Protein AF-A0A8S0XA65-F1 (afdb_monomer_lite)

Radius of gyration: 31.59 Å; chains: 1; bounding box: 73×59×96 Å

pLDDT: mean 88.79, std 8.15, range [47.5, 98.12]

Foldseek 3Di:
DVVVVDALVVLVVLCVVLVVDDPVRLVPDPDVVSSVSSVVSVVLVVQQVVLVVLLVQLLVVLVVLQVVLQVQLVVVLVVLVVVLVLLVVLVVQLVVLVVPPVAPPVCSVVSNCVSPPPVCVVVSVVCNVDRPNPSLLSSLVSLVVCLVVCCVRNVVSLQPWDKDFLDPLLVVQSVVVNCCVVVVDDQQPDAPVVHRPVLDDPVNQVSQWDWDDDDPDDTGIGGNPSSSVSRSSVSQSVCQVVVRMATCSHPPRHDPVSSDDPPVCCVVCVVVVCVVVVDVLVVDDPVVNVVVPDDD

Structure (mmCIF, N/CA/C/O backbone):
data_AF-A0A8S0XA65-F1
#
_entry.id   AF-A0A8S0XA65-F1
#
loop_
_atom_site.group_PDB
_atom_site.id
_atom_site.type_symbol
_atom_site.label_atom_id
_atom_site.label_alt_id
_atom_site.label_comp_id
_atom_site.label_asym_id
_atom_site.label_entity_id
_atom_site.label_seq_id
_atom_site.pdbx_PDB_ins_code
_atom_site.Cartn_x
_atom_site.Cartn_y
_atom_site.Cartn_z
_atom_site.occupancy
_atom_site.B_iso_or_equiv
_atom_site.auth_seq_id
_atom_site.auth_comp_id
_atom_site.auth_asym_id
_atom_site.auth_atom_id
_atom_site.pdbx_PDB_model_num
ATOM 1 N N . MET A 1 1 ? -14.207 2.362 25.971 1.00 72.94 1 MET A N 1
ATOM 2 C CA . MET A 1 1 ? -14.801 1.046 26.277 1.00 72.94 1 MET A CA 1
ATOM 3 C C . MET A 1 1 ? -13.983 0.180 27.230 1.00 72.94 1 MET A C 1
ATOM 5 O O . MET A 1 1 ? -14.609 -0.307 28.161 1.00 72.94 1 MET A O 1
ATOM 9 N N . PRO A 1 2 ? -12.643 0.057 27.126 1.00 67.50 2 PRO A N 1
ATOM 10 C CA . PRO A 1 2 ? -11.872 -0.882 27.962 1.00 67.50 2 PRO A CA 1
ATOM 11 C C . PRO A 1 2 ? -12.063 -0.699 29.478 1.00 67.50 2 PRO A C 1
ATOM 13 O O . PRO A 1 2 ? -12.132 -1.658 30.232 1.00 67.50 2 PRO A O 1
ATOM 16 N N . LYS A 1 3 ? -12.251 0.549 29.929 1.00 75.56 3 LYS A N 1
ATOM 17 C CA . LYS A 1 3 ? -12.455 0.897 31.347 1.00 75.56 3 LYS A CA 1
ATOM 18 C C . LYS A 1 3 ? -13.776 0.406 31.955 1.00 75.56 3 LYS A C 1
ATOM 20 O O . LYS A 1 3 ? -13.933 0.501 33.165 1.00 75.56 3 LYS A O 1
ATOM 25 N N . LEU A 1 4 ? -14.737 -0.036 31.140 1.00 77.19 4 LEU A N 1
ATOM 26 C CA . LEU A 1 4 ? -16.040 -0.500 31.629 1.00 77.19 4 LEU A CA 1
ATOM 27 C C . LEU A 1 4 ? -16.031 -1.986 32.020 1.00 77.19 4 LEU A C 1
ATOM 29 O O . LEU A 1 4 ? -16.985 -2.423 32.652 1.00 77.19 4 LEU A O 1
ATOM 33 N N . GLY A 1 5 ? -14.995 -2.754 31.650 1.00 75.94 5 GLY A N 1
ATOM 34 C CA . GLY A 1 5 ? -14.911 -4.189 31.962 1.00 75.94 5 GLY A CA 1
ATOM 35 C C . GLY A 1 5 ? -16.021 -5.032 31.320 1.00 75.94 5 GLY A C 1
ATOM 36 O O . GLY A 1 5 ? -16.391 -6.076 31.843 1.00 75.94 5 GLY A O 1
ATOM 37 N N . ILE A 1 6 ? -16.601 -4.553 30.216 1.00 81.12 6 ILE A N 1
ATOM 38 C CA . ILE A 1 6 ? -17.699 -5.219 29.509 1.00 81.12 6 ILE A CA 1
ATOM 39 C C . ILE A 1 6 ? -17.100 -6.060 28.385 1.00 81.12 6 ILE A C 1
ATOM 41 O O . ILE A 1 6 ? -16.315 -5.539 27.595 1.00 81.12 6 ILE A O 1
ATOM 45 N N . SER A 1 7 ? -17.496 -7.331 28.297 1.00 81.12 7 SER A N 1
ATOM 46 C CA . SER A 1 7 ? -17.091 -8.214 27.198 1.00 81.12 7 SER A CA 1
ATOM 47 C C . SER A 1 7 ? -17.562 -7.689 25.839 1.00 81.12 7 SER A C 1
ATOM 49 O O . SER A 1 7 ? -18.608 -7.042 25.742 1.00 81.12 7 SER A O 1
ATOM 51 N N . GLU A 1 8 ? -16.834 -8.012 24.771 1.00 80.81 8 GLU A N 1
ATOM 52 C CA . GLU A 1 8 ? -17.185 -7.588 23.409 1.00 80.81 8 GLU A CA 1
ATOM 53 C C . GLU A 1 8 ? -18.612 -8.016 23.019 1.00 80.81 8 GLU A C 1
ATOM 55 O O . GLU A 1 8 ? -19.401 -7.206 22.530 1.00 80.81 8 GLU A O 1
ATOM 60 N N . GLN A 1 9 ? -19.004 -9.248 23.361 1.00 83.25 9 GLN A N 1
ATOM 61 C CA . GLN A 1 9 ? -20.355 -9.764 23.121 1.00 83.25 9 GLN A CA 1
ATOM 62 C C . GLN A 1 9 ? -21.439 -8.891 23.773 1.00 83.25 9 GLN A C 1
ATOM 64 O O . GLN A 1 9 ? -22.482 -8.620 23.174 1.00 83.25 9 GLN A O 1
ATOM 69 N N . ASN A 1 10 ? -21.187 -8.412 24.995 1.00 87.88 10 ASN A N 1
ATOM 70 C CA . ASN A 1 10 ? -22.105 -7.523 25.699 1.00 87.88 10 ASN A CA 1
ATOM 71 C C . ASN A 1 10 ? -22.118 -6.121 25.077 1.00 87.88 10 ASN A C 1
ATOM 73 O O . ASN A 1 10 ? -23.176 -5.497 25.010 1.00 87.88 10 ASN A O 1
ATOM 77 N N . ILE A 1 11 ? -20.979 -5.626 24.582 1.00 89.25 11 ILE A N 1
ATOM 78 C CA . ILE A 1 11 ? -20.921 -4.368 23.825 1.00 89.25 11 ILE A CA 1
ATOM 79 C C . ILE A 1 11 ? -21.805 -4.465 22.578 1.00 89.25 11 ILE A C 1
ATOM 81 O O . ILE A 1 11 ? -22.639 -3.585 22.361 1.00 89.25 11 ILE A O 1
ATOM 85 N N . ILE A 1 12 ? -21.678 -5.544 21.802 1.00 89.25 12 ILE A N 1
ATOM 86 C CA . ILE A 1 12 ? -22.498 -5.790 20.607 1.00 89.25 12 ILE A CA 1
ATOM 87 C C . ILE A 1 12 ? -23.978 -5.895 20.991 1.00 89.25 12 ILE A C 1
ATOM 89 O O . ILE A 1 12 ? -24.827 -5.240 20.386 1.00 89.25 12 ILE A O 1
ATOM 93 N N . TYR A 1 13 ? -24.301 -6.654 22.040 1.00 92.06 13 TYR A N 1
ATOM 94 C CA . TYR A 1 13 ? -25.671 -6.788 22.532 1.00 92.06 13 TYR A CA 1
ATOM 95 C C . TYR A 1 13 ? -26.291 -5.431 22.904 1.00 92.06 13 TYR A C 1
ATOM 97 O O . TYR A 1 13 ? -27.381 -5.090 22.439 1.00 92.06 13 TYR A O 1
ATOM 105 N N . TYR A 1 14 ? -25.585 -4.614 23.688 1.00 93.62 14 TYR A N 1
ATOM 106 C CA . TYR A 1 14 ? -26.063 -3.289 24.087 1.00 93.62 14 TYR A CA 1
ATOM 107 C C . TYR A 1 14 ? -26.139 -2.300 22.919 1.00 93.62 14 TYR A C 1
ATOM 109 O O . TYR A 1 14 ? -27.052 -1.473 22.886 1.00 93.62 14 TYR A O 1
ATOM 117 N N . ALA A 1 15 ? -25.227 -2.394 21.949 1.00 93.19 15 ALA A N 1
ATOM 118 C CA . ALA A 1 15 ? -25.297 -1.621 20.713 1.00 93.19 15 ALA A CA 1
ATOM 119 C C . ALA A 1 15 ? -26.562 -1.966 19.908 1.00 93.19 15 ALA A C 1
ATOM 121 O O . ALA A 1 15 ? -27.286 -1.063 19.488 1.00 93.19 15 ALA A O 1
ATOM 122 N N . ASN A 1 16 ? -26.877 -3.258 19.775 1.00 93.06 16 ASN A N 1
ATOM 123 C CA . ASN A 1 16 ? -28.073 -3.732 19.077 1.00 93.06 16 ASN A CA 1
ATOM 124 C C . ASN A 1 16 ? -29.362 -3.286 19.780 1.00 93.06 16 ASN A C 1
ATOM 126 O O . ASN A 1 16 ? -30.328 -2.912 19.118 1.00 93.06 16 ASN A O 1
ATOM 130 N N . LEU A 1 17 ? -29.382 -3.259 21.118 1.00 93.38 17 LEU A N 1
ATOM 131 C CA . LEU A 1 17 ? -30.513 -2.699 21.863 1.00 93.38 17 LEU A CA 1
ATOM 132 C C . LEU A 1 17 ? -30.705 -1.205 21.577 1.00 93.38 17 LEU A C 1
ATOM 134 O O . LEU A 1 17 ? -31.843 -0.751 21.446 1.00 93.38 17 LEU A O 1
ATOM 138 N N . ALA A 1 18 ? -29.618 -0.440 21.447 1.00 92.38 18 ALA A N 1
ATOM 139 C CA . ALA A 1 18 ? -29.698 0.973 21.081 1.00 92.38 18 ALA A CA 1
ATOM 140 C C . ALA A 1 18 ? -30.322 1.179 19.689 1.00 92.38 18 ALA A C 1
ATOM 142 O O . A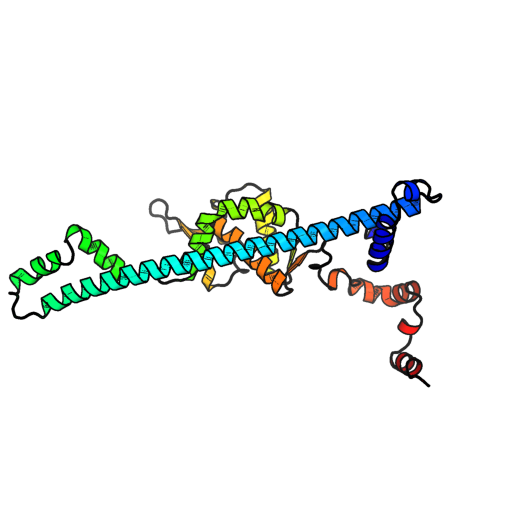LA A 1 18 ? -31.074 2.132 19.502 1.00 92.38 18 ALA A O 1
ATOM 143 N N . GLU A 1 19 ? -30.026 0.292 18.736 1.00 90.38 19 GLU A N 1
ATOM 144 C CA . GLU A 1 19 ? -30.581 0.326 17.376 1.00 90.38 19 GLU A CA 1
ATOM 145 C C . GLU A 1 19 ? -32.039 -0.160 17.326 1.00 90.38 19 GLU A C 1
ATOM 147 O O . GLU A 1 19 ? -32.861 0.390 16.594 1.00 90.38 19 GLU A O 1
ATOM 152 N N . PHE A 1 20 ? -32.386 -1.148 18.154 1.00 92.31 20 PHE A N 1
ATOM 153 C CA . PHE A 1 20 ? -33.739 -1.693 18.249 1.00 92.31 20 PHE A CA 1
ATOM 154 C C . PHE A 1 20 ? -34.756 -0.680 18.801 1.00 92.31 20 PHE A C 1
ATOM 156 O O . PHE A 1 20 ? -35.905 -0.619 18.350 1.00 92.31 20 PHE A O 1
ATOM 163 N N . TYR A 1 21 ? -34.371 0.118 19.801 1.00 91.38 21 TYR A N 1
ATOM 164 C CA . TYR A 1 21 ? -35.278 1.093 20.401 1.00 91.38 21 TYR A CA 1
ATOM 165 C C . TYR A 1 21 ? -35.346 2.400 19.604 1.00 91.38 21 TYR A C 1
ATOM 167 O O . TYR A 1 21 ? -34.341 3.000 19.241 1.00 91.38 21 TYR A O 1
ATOM 175 N N . SER A 1 22 ? -36.560 2.938 19.439 1.00 90.12 22 SER A N 1
ATOM 176 C CA . SER A 1 22 ? -36.721 4.288 18.894 1.00 90.12 22 SER A CA 1
ATOM 177 C C . SER A 1 22 ? -36.163 5.350 19.848 1.00 90.12 22 SER A C 1
ATOM 179 O O . SER A 1 22 ? -36.192 5.196 21.073 1.00 90.12 22 SER A O 1
ATOM 181 N N . ILE A 1 23 ? -35.750 6.495 19.296 1.00 90.31 23 ILE A N 1
ATOM 182 C CA . ILE A 1 23 ? -35.235 7.642 20.069 1.00 90.31 23 ILE A CA 1
ATOM 183 C C . ILE A 1 23 ? -36.212 8.052 21.184 1.00 90.31 23 ILE A C 1
ATOM 185 O O . ILE A 1 23 ? -35.804 8.368 22.302 1.00 90.31 23 ILE A O 1
ATOM 189 N N . GLN A 1 24 ? -37.519 8.030 20.901 1.00 90.62 24 GLN A N 1
ATOM 190 C CA . GLN A 1 24 ? -38.555 8.365 21.881 1.00 90.62 24 GLN A CA 1
ATOM 191 C C . GLN A 1 24 ? -38.615 7.346 23.023 1.00 90.62 24 GLN A C 1
ATOM 193 O O . GLN A 1 24 ? -38.745 7.748 24.180 1.00 90.62 24 GLN A O 1
ATOM 198 N N . LYS A 1 25 ? -38.494 6.045 22.715 1.00 89.19 25 LYS A N 1
ATOM 199 C CA . LYS A 1 25 ? -38.440 4.990 23.731 1.00 89.19 25 LYS A CA 1
ATOM 200 C C . LYS A 1 25 ? -37.196 5.152 24.595 1.00 89.19 25 LYS A C 1
ATOM 202 O O . LYS A 1 25 ? -37.352 5.286 25.801 1.00 89.19 25 LYS A O 1
ATOM 207 N N . LEU A 1 26 ? -36.007 5.279 24.001 1.00 89.81 26 LEU A N 1
ATOM 208 C CA . LEU A 1 26 ? -34.754 5.488 24.744 1.00 89.81 26 LEU A CA 1
ATOM 209 C C . LEU A 1 26 ? -34.824 6.703 25.682 1.00 89.81 26 LEU A C 1
ATOM 211 O O . LEU A 1 26 ? -34.411 6.628 26.836 1.00 89.81 26 LEU A O 1
ATOM 215 N N . ARG A 1 27 ? -35.420 7.820 25.241 1.00 89.31 27 ARG A N 1
ATOM 216 C CA . ARG A 1 27 ? -35.596 9.012 26.093 1.00 89.31 27 ARG A CA 1
ATOM 217 C C . ARG A 1 27 ? -36.502 8.774 27.300 1.00 89.31 27 ARG A C 1
ATOM 219 O O . ARG A 1 27 ? -36.302 9.430 28.322 1.00 89.31 27 ARG A O 1
ATOM 226 N N . ARG A 1 28 ? -37.476 7.868 27.198 1.00 92.12 28 ARG A N 1
ATOM 227 C CA . ARG A 1 28 ? -38.452 7.565 28.257 1.00 92.12 28 ARG A CA 1
ATOM 228 C C . ARG A 1 28 ? -37.961 6.540 29.280 1.00 92.12 28 ARG A C 1
ATOM 230 O O . ARG A 1 28 ? -38.625 6.376 30.295 1.00 92.12 28 ARG A O 1
ATOM 237 N N . PHE A 1 29 ? -36.819 5.887 29.058 1.00 90.44 29 PHE A N 1
ATOM 238 C CA . PHE A 1 29 ? -36.254 4.961 30.045 1.00 90.44 29 PHE A CA 1
ATOM 239 C C . PHE A 1 29 ? -35.991 5.691 31.366 1.00 90.44 29 PHE A C 1
ATOM 241 O O . PHE A 1 29 ? -35.463 6.813 31.370 1.00 90.44 29 PHE A O 1
ATOM 248 N N . ALA A 1 30 ? -36.375 5.048 32.469 1.00 89.00 30 ALA A N 1
ATOM 249 C CA . ALA A 1 30 ? -36.181 5.572 33.816 1.00 89.00 30 ALA A CA 1
ATOM 250 C C . ALA A 1 30 ? -34.687 5.627 34.171 1.00 89.00 30 ALA A C 1
ATOM 252 O O . ALA A 1 30 ? -34.193 6.664 34.611 1.00 89.00 30 ALA A O 1
ATOM 253 N N . ASP A 1 31 ? -33.949 4.550 33.886 1.00 92.75 31 ASP A N 1
ATOM 254 C CA . ASP A 1 31 ? -32.508 4.493 34.110 1.00 92.75 31 ASP A CA 1
ATOM 255 C C . ASP A 1 31 ? -31.738 5.177 32.970 1.00 92.75 31 ASP A C 1
ATOM 257 O O . ASP A 1 31 ? -31.557 4.638 31.875 1.00 92.75 31 ASP A O 1
ATOM 261 N N . LYS A 1 32 ? -31.258 6.395 33.236 1.00 92.12 32 LYS A N 1
ATOM 262 C CA . LYS A 1 32 ? -30.449 7.160 32.278 1.00 92.12 32 LYS A CA 1
ATOM 263 C C . LYS A 1 32 ? -29.042 6.601 32.094 1.00 92.12 32 LYS A C 1
ATOM 265 O O . LYS A 1 32 ? -28.465 6.812 31.027 1.00 92.12 32 LYS A O 1
ATOM 270 N N . ASN A 1 33 ? -28.481 5.915 33.086 1.00 91.75 33 ASN A N 1
ATOM 271 C CA . ASN A 1 33 ? -27.149 5.329 32.968 1.00 91.75 33 ASN A CA 1
ATOM 272 C C . ASN A 1 33 ? -27.172 4.129 32.022 1.00 91.75 33 ASN A C 1
ATOM 274 O O . ASN A 1 33 ? -26.284 4.018 31.178 1.00 91.75 33 ASN A O 1
ATOM 278 N N . LEU A 1 34 ? -28.234 3.323 32.067 1.00 90.81 34 LEU A N 1
ATOM 279 C CA . LEU A 1 34 ? -28.447 2.237 31.111 1.00 90.81 34 LEU A CA 1
ATOM 280 C C . LEU A 1 34 ? -28.553 2.750 29.666 1.00 90.81 34 LEU A C 1
ATOM 282 O O . LEU A 1 34 ? -27.909 2.216 28.765 1.00 90.81 34 LEU A O 1
ATOM 286 N N . VAL A 1 35 ? -29.287 3.846 29.439 1.00 92.88 35 VAL A N 1
ATOM 287 C CA . VAL A 1 35 ? -29.368 4.468 28.103 1.00 92.88 35 VAL A CA 1
ATOM 288 C C . VAL A 1 35 ? -28.003 4.982 27.644 1.00 92.88 35 VAL A C 1
ATOM 290 O O . VAL A 1 35 ? -27.629 4.785 26.489 1.00 92.88 35 VAL A O 1
ATOM 293 N N . ARG A 1 36 ? -27.237 5.631 28.534 1.00 92.75 36 ARG A N 1
ATOM 294 C CA . ARG A 1 36 ? -25.869 6.078 28.222 1.00 92.75 36 ARG A CA 1
ATOM 295 C C . ARG A 1 36 ? -24.978 4.900 27.845 1.00 92.75 36 ARG A C 1
ATOM 297 O O . ARG A 1 36 ? -24.227 5.022 26.884 1.00 92.75 36 ARG A O 1
ATOM 304 N N . LEU A 1 37 ? -25.091 3.776 28.553 1.00 92.75 37 LEU A N 1
ATOM 305 C CA . LEU A 1 37 ? -24.354 2.560 28.233 1.00 92.75 37 LEU A CA 1
ATOM 306 C C . LEU A 1 37 ? -24.694 2.056 26.824 1.00 92.75 37 LEU A C 1
ATOM 308 O O . LEU A 1 37 ? -23.784 1.853 26.027 1.00 92.75 37 LEU A O 1
ATOM 312 N N . TYR A 1 38 ? -25.981 1.932 26.486 1.00 93.81 38 TYR A N 1
ATOM 313 C CA . TYR A 1 38 ? -26.415 1.490 25.154 1.00 93.81 38 TYR A CA 1
ATOM 314 C C . TYR A 1 38 ? -25.860 2.392 24.045 1.00 93.81 38 TYR A C 1
ATOM 316 O O . TYR A 1 38 ? -25.299 1.905 23.065 1.00 93.81 38 TYR A O 1
ATOM 324 N N . LEU A 1 39 ? -25.949 3.714 24.225 1.00 93.88 39 LEU A N 1
ATOM 325 C CA . LEU A 1 39 ? -25.447 4.684 23.250 1.00 93.88 39 LEU A CA 1
ATOM 326 C C . LEU A 1 39 ? -23.918 4.668 23.124 1.00 93.88 39 LEU A C 1
ATOM 328 O O . LEU A 1 39 ? -23.403 4.815 22.017 1.00 93.88 39 LEU A O 1
ATOM 332 N N . LEU A 1 40 ? -23.188 4.479 24.226 1.00 94.56 40 LEU A N 1
ATOM 333 C CA . LEU A 1 40 ? -21.728 4.345 24.204 1.00 94.56 40 LEU A CA 1
ATOM 334 C C . LEU A 1 40 ? -21.297 3.069 23.475 1.00 94.56 40 LEU A C 1
ATOM 336 O O . LEU A 1 40 ? -20.409 3.134 22.624 1.00 94.56 40 LEU A O 1
ATOM 340 N N . CYS A 1 41 ? -21.949 1.940 23.764 1.00 93.12 41 CYS A N 1
ATOM 341 C CA . CYS A 1 41 ? -21.715 0.680 23.062 1.00 93.12 41 CYS A CA 1
ATOM 342 C C . CYS A 1 41 ? -22.011 0.817 21.565 1.00 93.12 41 CYS A C 1
ATOM 344 O O . CYS A 1 41 ? -21.186 0.424 20.745 1.00 93.12 41 CYS A O 1
ATOM 346 N N . TYR A 1 42 ? -23.128 1.455 21.205 1.00 93.56 42 TYR A N 1
ATOM 347 C CA . TYR A 1 42 ? -23.479 1.738 19.813 1.00 93.56 42 TYR A CA 1
ATOM 348 C C . TYR A 1 42 ? -22.436 2.612 19.109 1.00 93.56 42 TYR A C 1
ATOM 350 O O . TYR A 1 42 ? -21.979 2.273 18.018 1.00 93.56 42 TYR A O 1
ATOM 358 N N . ALA A 1 43 ? -22.018 3.719 19.730 1.00 94.50 43 ALA A N 1
ATOM 359 C CA . ALA A 1 43 ? -21.019 4.616 19.155 1.00 94.50 43 ALA A CA 1
ATOM 360 C C . ALA A 1 43 ? -19.671 3.909 18.947 1.00 94.50 43 ALA A C 1
ATOM 362 O O . ALA A 1 43 ? -19.041 4.083 17.904 1.00 94.50 43 ALA A O 1
ATOM 363 N N . HIS A 1 44 ? -19.252 3.082 19.908 1.00 92.31 44 HIS A N 1
ATOM 364 C CA . HIS A 1 44 ? -18.025 2.303 19.795 1.00 92.31 44 HIS A CA 1
ATOM 365 C C . HIS A 1 44 ? -18.116 1.227 18.707 1.00 92.31 44 HIS A C 1
ATOM 367 O O . HIS A 1 44 ? -17.250 1.180 17.839 1.00 92.31 44 HIS A O 1
ATOM 373 N N . HIS A 1 45 ? -19.187 0.430 18.691 1.00 91.06 45 HIS A N 1
ATOM 374 C CA . HIS A 1 45 ? -19.404 -0.583 17.657 1.00 91.06 45 HIS A CA 1
ATOM 375 C C . HIS A 1 45 ? -19.434 0.048 16.255 1.00 91.06 45 HIS A C 1
ATOM 377 O O . HIS A 1 45 ? -18.833 -0.455 15.304 1.00 91.06 45 HIS A O 1
ATOM 383 N N . ARG A 1 46 ? -20.066 1.222 16.124 1.00 92.62 46 ARG A N 1
ATOM 384 C CA . ARG A 1 46 ? -20.089 1.961 14.861 1.00 92.62 46 ARG A CA 1
ATOM 385 C C . ARG A 1 46 ? -18.709 2.476 14.455 1.00 92.62 46 ARG A C 1
ATOM 387 O O . ARG A 1 46 ? -18.406 2.460 13.266 1.00 92.62 46 ARG A O 1
ATOM 394 N N . PHE A 1 47 ? -17.895 2.925 15.406 1.00 93.12 47 PHE A N 1
ATOM 395 C CA . PHE A 1 47 ? -16.516 3.348 15.157 1.00 93.12 47 PHE A CA 1
ATOM 396 C C . PHE A 1 47 ? -15.659 2.200 14.603 1.00 93.12 47 PHE A C 1
ATOM 398 O O . PHE A 1 47 ? -15.036 2.374 13.557 1.00 93.12 47 PHE A O 1
ATOM 405 N N . LEU A 1 48 ? -15.717 1.017 15.219 1.00 92.00 48 LEU A N 1
ATOM 406 C CA . LEU A 1 48 ? -14.995 -0.171 14.747 1.00 92.00 48 LEU A CA 1
ATOM 407 C C . LEU A 1 48 ? -15.440 -0.574 13.329 1.00 92.00 48 LEU A C 1
ATOM 409 O O . LEU A 1 48 ? -14.611 -0.764 12.439 1.00 92.00 48 LEU A O 1
ATOM 413 N N . LYS A 1 49 ? -16.754 -0.562 13.063 1.00 92.69 49 LYS A N 1
ATOM 414 C CA . LYS A 1 49 ? -17.305 -0.820 11.720 1.00 92.69 49 LYS A CA 1
ATOM 415 C C . LYS A 1 49 ? -16.855 0.206 10.672 1.00 92.69 49 LYS A C 1
ATOM 417 O O . LYS A 1 49 ? -16.630 -0.138 9.512 1.00 92.69 49 LYS A O 1
ATOM 422 N N . ILE A 1 50 ? -16.737 1.482 11.047 1.00 95.31 50 ILE A N 1
ATOM 423 C CA . ILE A 1 50 ? -16.191 2.513 10.151 1.00 95.31 50 ILE A CA 1
ATOM 424 C C . ILE A 1 50 ? -14.739 2.179 9.806 1.00 95.31 50 ILE A C 1
ATOM 426 O O . ILE A 1 50 ? -14.379 2.240 8.630 1.00 95.31 50 ILE A O 1
ATOM 430 N N . ASN A 1 51 ? -13.930 1.771 10.783 1.00 95.69 51 ASN A N 1
ATOM 431 C CA . ASN A 1 51 ? -12.552 1.363 10.532 1.00 95.69 51 ASN A CA 1
ATOM 432 C C . ASN A 1 51 ? -12.469 0.135 9.614 1.00 95.69 51 ASN A C 1
ATOM 434 O O . ASN A 1 51 ? -11.675 0.165 8.674 1.00 95.69 51 ASN A O 1
ATOM 438 N N . ASP A 1 52 ? -13.347 -0.865 9.763 1.00 95.75 52 ASP A N 1
ATOM 439 C CA . ASP A 1 52 ? -13.430 -2.001 8.824 1.00 95.75 52 ASP A CA 1
ATOM 440 C C . ASP A 1 52 ? -13.646 -1.529 7.376 1.00 95.75 52 ASP A C 1
ATOM 442 O O . ASP A 1 52 ? -13.014 -2.017 6.430 1.00 95.75 52 ASP A O 1
ATOM 446 N N . HIS A 1 53 ? -14.520 -0.537 7.180 1.00 96.62 53 HIS A N 1
ATOM 447 C CA . HIS A 1 53 ? -14.765 0.055 5.865 1.00 96.62 53 HIS A CA 1
ATOM 448 C C . HIS A 1 53 ? -13.557 0.842 5.340 1.00 96.62 53 HIS A C 1
ATOM 450 O O . HIS A 1 53 ? -13.261 0.778 4.143 1.00 96.62 53 HIS A O 1
ATOM 456 N N . LEU A 1 54 ? -12.832 1.557 6.205 1.00 96.94 54 LEU A N 1
ATOM 457 C CA . LEU A 1 54 ? -11.606 2.267 5.828 1.00 96.94 54 LEU A CA 1
ATOM 458 C C . LEU A 1 54 ? -10.497 1.292 5.407 1.00 96.94 54 LEU A C 1
ATOM 460 O O . LEU A 1 54 ? -9.843 1.527 4.387 1.00 96.94 54 LEU A O 1
ATOM 464 N N . VAL A 1 55 ? -10.326 0.184 6.133 1.00 97.31 55 VAL A N 1
ATOM 465 C CA . VAL A 1 55 ? -9.380 -0.885 5.776 1.00 97.31 55 VAL A CA 1
ATOM 466 C C . VAL A 1 55 ? -9.771 -1.521 4.443 1.00 97.31 55 VAL A C 1
ATOM 468 O O . VAL A 1 55 ? -8.945 -1.613 3.535 1.00 97.31 55 VAL A O 1
ATOM 471 N N . SER A 1 56 ? -11.050 -1.861 4.268 1.00 97.25 56 SER A N 1
ATOM 472 C CA . SER A 1 56 ? -11.562 -2.433 3.013 1.00 97.25 56 SER A CA 1
ATOM 473 C C . SER A 1 56 ? -11.341 -1.488 1.822 1.00 97.25 56 SER A C 1
ATOM 475 O O . SER A 1 56 ? -10.909 -1.914 0.750 1.00 97.25 56 SER A O 1
ATOM 477 N N . SER A 1 57 ? -11.552 -0.182 2.020 1.00 97.12 57 SER A N 1
ATOM 478 C CA . SER A 1 57 ? -11.274 0.858 1.020 1.00 97.12 57 SER A CA 1
ATOM 479 C C . SER A 1 57 ? -9.784 0.942 0.670 1.00 97.12 57 SER A C 1
ATOM 481 O O . SER A 1 57 ? -9.430 1.035 -0.509 1.00 97.12 57 SER A O 1
ATOM 483 N N . LEU A 1 58 ? -8.894 0.853 1.666 1.00 97.69 58 LEU A N 1
ATOM 484 C CA . LEU A 1 58 ? -7.446 0.795 1.446 1.00 97.69 58 LEU A CA 1
ATOM 485 C C . LEU A 1 58 ? -7.072 -0.422 0.592 1.00 97.69 58 LEU A C 1
ATOM 487 O O . LEU A 1 58 ? -6.364 -0.262 -0.406 1.00 97.69 58 LEU A O 1
ATOM 491 N N . ILE A 1 59 ? -7.580 -1.610 0.936 1.00 97.69 59 ILE A N 1
ATOM 492 C CA . ILE A 1 59 ? -7.317 -2.857 0.201 1.00 97.69 59 ILE A CA 1
ATOM 493 C C . ILE A 1 59 ? -7.794 -2.740 -1.247 1.00 97.69 59 ILE A C 1
ATOM 495 O O . ILE A 1 59 ? -7.037 -3.044 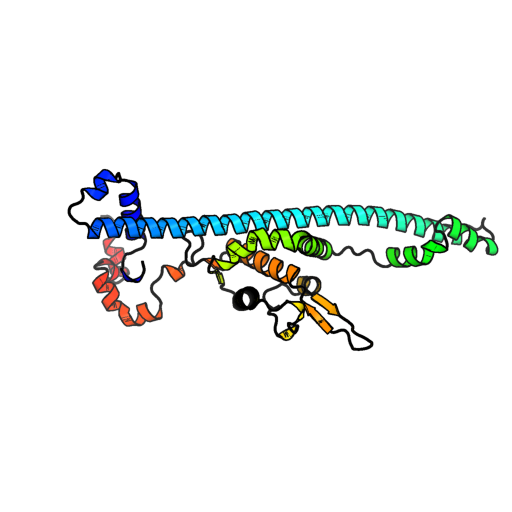-2.176 1.00 97.69 59 ILE A O 1
ATOM 499 N N . GLN A 1 60 ? -9.024 -2.266 -1.457 1.00 97.94 60 GLN A N 1
ATOM 500 C CA . GLN A 1 60 ? -9.608 -2.123 -2.788 1.00 97.94 60 GLN A CA 1
ATOM 501 C C . GLN A 1 60 ? -8.801 -1.143 -3.648 1.00 97.94 60 GLN A C 1
ATOM 503 O O . GLN A 1 60 ? -8.436 -1.462 -4.781 1.00 97.94 60 GLN A O 1
ATOM 508 N N . LYS A 1 61 ? -8.472 0.039 -3.112 1.00 97.69 61 LYS A N 1
ATOM 509 C CA . LYS A 1 61 ? -7.700 1.047 -3.850 1.00 97.69 61 LYS A CA 1
ATOM 510 C C . LYS A 1 61 ? -6.285 0.564 -4.165 1.00 97.69 61 LYS A C 1
ATOM 512 O O . LYS A 1 61 ? -5.833 0.734 -5.294 1.00 97.69 61 LYS A O 1
ATOM 517 N N . MET A 1 62 ? -5.602 -0.065 -3.208 1.00 97.75 62 MET A N 1
ATOM 518 C CA . MET A 1 62 ? -4.266 -0.621 -3.446 1.00 97.75 62 MET A CA 1
ATOM 519 C C . MET A 1 62 ? -4.281 -1.772 -4.454 1.00 97.75 62 MET A C 1
ATOM 521 O O . MET A 1 62 ? -3.319 -1.917 -5.203 1.00 97.75 62 MET A O 1
ATOM 525 N N . SER A 1 63 ? -5.362 -2.554 -4.513 1.00 97.81 63 SER A N 1
ATOM 526 C CA . SER A 1 63 ? -5.553 -3.569 -5.558 1.00 97.81 63 SER A CA 1
ATOM 527 C C . SER A 1 63 ? -5.716 -2.921 -6.928 1.00 97.81 63 SER A C 1
ATOM 529 O O . SER A 1 63 ? -4.939 -3.230 -7.818 1.00 97.81 63 SER A O 1
ATOM 531 N N . LYS A 1 64 ? -6.572 -1.900 -7.049 1.00 98.00 64 LYS A N 1
ATOM 532 C CA . LYS A 1 64 ? -6.735 -1.144 -8.300 1.00 98.00 64 LYS A CA 1
ATOM 533 C C . LYS A 1 64 ? -5.420 -0.547 -8.819 1.00 98.00 64 LYS A C 1
ATOM 535 O O . LYS A 1 64 ? -5.184 -0.527 -10.022 1.00 98.00 64 LYS A O 1
ATOM 540 N N . TYR A 1 65 ? -4.561 -0.040 -7.932 1.00 97.75 65 TYR A N 1
ATOM 541 C CA . TYR A 1 65 ? -3.247 0.469 -8.341 1.00 97.75 65 TYR A CA 1
ATOM 542 C C . TYR A 1 65 ? -2.267 -0.641 -8.728 1.00 97.75 65 TYR A C 1
ATOM 544 O O . TYR A 1 65 ? -1.398 -0.397 -9.556 1.00 97.75 65 TYR A O 1
ATOM 552 N N . ALA A 1 66 ? -2.372 -1.829 -8.129 1.00 96.69 66 ALA A N 1
ATOM 553 C CA . ALA A 1 66 ? -1.591 -2.989 -8.550 1.00 96.69 66 ALA A CA 1
ATOM 554 C C . ALA A 1 66 ? -2.024 -3.469 -9.942 1.00 96.69 66 ALA A C 1
ATOM 556 O O . ALA A 1 66 ? -1.165 -3.616 -10.805 1.00 96.69 66 ALA A O 1
ATOM 557 N N . ASP A 1 67 ? -3.332 -3.577 -10.191 1.00 97.81 67 ASP A N 1
ATOM 558 C CA . ASP A 1 67 ? -3.873 -3.946 -11.504 1.00 97.81 67 ASP A CA 1
ATOM 559 C C . ASP A 1 67 ? -3.431 -2.935 -12.577 1.00 97.81 67 ASP A C 1
ATOM 561 O O . ASP A 1 67 ? -2.900 -3.306 -13.621 1.00 97.81 67 ASP A O 1
ATOM 565 N N . GLY A 1 68 ? -3.525 -1.633 -12.275 1.00 97.75 68 GLY A N 1
ATOM 566 C CA . GLY A 1 68 ? -3.037 -0.581 -13.170 1.00 97.75 68 GLY A CA 1
ATOM 567 C C . GLY A 1 68 ? -1.524 -0.634 -13.424 1.00 97.75 68 GLY A C 1
ATOM 568 O O . GLY A 1 68 ? -1.079 -0.312 -14.525 1.00 97.75 68 GLY A O 1
ATOM 569 N N . ALA A 1 69 ? -0.728 -1.063 -12.439 1.00 96.56 69 ALA A N 1
ATOM 570 C CA . ALA A 1 69 ? 0.709 -1.262 -12.614 1.00 96.56 69 ALA A CA 1
ATOM 571 C C . ALA A 1 69 ? 1.008 -2.454 -13.535 1.00 96.56 69 ALA A C 1
ATOM 573 O O . ALA A 1 69 ? 1.941 -2.379 -14.338 1.00 96.56 69 ALA A O 1
ATOM 574 N N . ASP A 1 70 ? 0.221 -3.526 -13.439 1.00 96.38 70 ASP A N 1
ATOM 575 C CA . ASP A 1 70 ? 0.329 -4.703 -14.303 1.00 96.38 70 ASP A CA 1
ATOM 576 C C . ASP A 1 70 ? -0.075 -4.389 -15.749 1.00 96.38 70 ASP A C 1
ATOM 578 O O . ASP A 1 70 ? 0.650 -4.757 -16.678 1.00 96.38 70 ASP A O 1
ATOM 582 N N . ASP A 1 71 ? -1.158 -3.638 -15.952 1.00 96.81 71 ASP A N 1
ATOM 583 C CA . ASP A 1 71 ? -1.591 -3.192 -17.282 1.00 96.81 71 ASP A CA 1
ATOM 584 C C . ASP A 1 71 ? -0.570 -2.243 -17.927 1.00 96.81 71 ASP A C 1
ATOM 586 O O . ASP A 1 71 ? -0.223 -2.386 -19.107 1.00 96.81 71 ASP A O 1
ATOM 590 N N . TYR A 1 72 ? -0.027 -1.304 -17.144 1.00 95.81 72 TYR A N 1
ATOM 591 C CA . TYR A 1 72 ? 1.035 -0.407 -17.599 1.00 95.81 72 TYR A CA 1
ATOM 592 C C . TYR A 1 72 ? 2.294 -1.187 -17.988 1.00 95.81 72 TYR A C 1
ATOM 594 O O . TYR A 1 72 ? 2.864 -0.971 -19.060 1.00 95.81 72 TYR A O 1
ATOM 602 N N . GLN A 1 73 ? 2.714 -2.125 -17.136 1.00 94.44 73 GLN A N 1
ATOM 603 C CA . GLN A 1 73 ? 3.859 -2.990 -17.395 1.00 94.44 73 GLN A CA 1
ATOM 604 C C . GLN A 1 73 ? 3.658 -3.828 -18.656 1.00 94.44 73 GLN A C 1
ATOM 606 O O . GLN A 1 73 ? 4.599 -3.955 -19.441 1.00 94.44 73 GLN A O 1
ATOM 611 N N . ARG A 1 74 ? 2.469 -4.401 -18.868 1.00 93.06 74 ARG A N 1
ATOM 612 C CA . ARG A 1 74 ? 2.161 -5.189 -20.069 1.00 93.06 74 ARG A CA 1
ATOM 613 C C . ARG A 1 74 ? 2.276 -4.327 -21.324 1.00 93.06 74 ARG A C 1
ATOM 615 O O . ARG A 1 74 ? 3.063 -4.651 -22.207 1.00 93.06 74 ARG A O 1
ATOM 622 N N . SER A 1 75 ? 1.609 -3.175 -21.323 1.00 92.44 75 SER A N 1
ATOM 623 C CA . SER A 1 75 ? 1.603 -2.237 -22.452 1.00 92.44 75 SER A CA 1
ATOM 624 C C . SER A 1 75 ? 3.012 -1.749 -22.819 1.00 92.44 75 SER A C 1
ATOM 626 O O . SER A 1 75 ? 3.356 -1.619 -23.994 1.00 92.44 75 SER A O 1
ATOM 628 N N . LYS A 1 76 ? 3.865 -1.478 -21.819 1.00 90.69 76 LYS A N 1
ATOM 629 C CA . LYS A 1 76 ? 5.255 -1.051 -22.053 1.00 90.69 76 LYS A CA 1
ATOM 630 C C . LYS A 1 76 ? 6.126 -2.158 -22.630 1.00 90.69 76 LYS A C 1
ATOM 632 O O . LYS A 1 76 ? 6.955 -1.866 -23.489 1.00 90.69 76 LYS A O 1
ATOM 637 N N . ILE A 1 77 ? 5.945 -3.396 -22.177 1.00 87.56 77 ILE A N 1
ATOM 638 C CA . ILE A 1 77 ? 6.700 -4.533 -22.709 1.00 87.56 77 ILE A CA 1
ATOM 639 C C . ILE A 1 77 ? 6.287 -4.833 -24.145 1.00 87.56 77 ILE A C 1
ATOM 641 O O . ILE A 1 77 ? 7.170 -4.955 -24.981 1.00 87.56 77 ILE A O 1
ATOM 645 N N . GLU A 1 78 ? 4.992 -4.854 -24.459 1.00 87.88 78 GLU A N 1
ATOM 646 C CA . GLU A 1 78 ? 4.509 -5.080 -25.831 1.00 87.88 78 GLU A CA 1
ATOM 647 C C . GLU A 1 78 ? 5.067 -4.036 -26.815 1.00 87.88 78 GLU A C 1
ATOM 649 O O . GLU A 1 78 ? 5.548 -4.369 -27.905 1.00 87.88 78 GLU A O 1
ATOM 654 N N . LEU A 1 79 ? 5.081 -2.761 -26.406 1.00 86.19 79 LEU A N 1
ATOM 655 C CA . LEU A 1 79 ? 5.694 -1.693 -27.194 1.00 86.19 79 LEU A CA 1
ATOM 656 C C . LEU A 1 79 ? 7.198 -1.930 -27.388 1.00 86.19 79 LEU A C 1
ATOM 658 O O . LEU A 1 79 ? 7.710 -1.772 -28.496 1.00 86.19 79 LEU A O 1
ATOM 662 N N . MET A 1 80 ? 7.909 -2.317 -26.327 1.00 82.12 80 MET A N 1
ATOM 663 C CA . MET A 1 80 ? 9.340 -2.596 -26.411 1.00 82.12 80 MET A CA 1
ATOM 664 C C . MET A 1 80 ? 9.663 -3.816 -27.257 1.00 82.12 80 MET A C 1
ATOM 666 O O . MET A 1 80 ? 10.605 -3.747 -28.031 1.00 82.12 80 MET A O 1
ATOM 670 N N . GLU A 1 81 ? 8.899 -4.899 -27.161 1.00 83.62 81 GLU A N 1
ATOM 671 C CA . GLU A 1 81 ? 9.083 -6.093 -27.989 1.00 83.62 81 GLU A CA 1
ATOM 672 C C . GLU A 1 81 ? 8.897 -5.767 -29.474 1.00 83.62 81 GLU A C 1
ATOM 674 O O . GLU A 1 81 ? 9.654 -6.251 -30.318 1.00 83.62 81 GLU A O 1
ATOM 679 N N . THR A 1 82 ? 7.950 -4.881 -29.793 1.00 83.81 82 THR A N 1
ATOM 680 C CA . THR A 1 82 ? 7.734 -4.390 -31.160 1.00 83.81 82 THR A CA 1
ATOM 681 C C . THR A 1 82 ? 8.934 -3.586 -31.667 1.00 83.81 82 THR A C 1
ATOM 683 O O . THR A 1 82 ? 9.444 -3.850 -32.759 1.00 83.81 82 THR A O 1
ATOM 686 N N . VAL A 1 83 ? 9.430 -2.642 -30.860 1.00 82.50 83 VAL A N 1
ATOM 687 C CA . VAL A 1 83 ? 10.622 -1.842 -31.192 1.00 82.50 83 VAL A CA 1
ATOM 688 C C . VAL A 1 83 ? 11.862 -2.730 -31.311 1.00 82.50 83 VAL A C 1
ATOM 690 O O . VAL A 1 83 ? 12.619 -2.614 -32.267 1.00 82.50 83 VAL A O 1
ATOM 693 N N . ASP A 1 84 ? 12.052 -3.661 -30.385 1.00 82.56 84 ASP A N 1
ATOM 694 C CA . ASP A 1 84 ? 13.175 -4.596 -30.347 1.00 82.56 84 ASP A CA 1
ATOM 695 C C . ASP A 1 84 ? 13.156 -5.550 -31.557 1.00 82.56 84 ASP A C 1
ATOM 697 O O . ASP A 1 84 ? 14.189 -5.817 -32.169 1.00 82.56 84 ASP A O 1
ATOM 701 N N . SER A 1 85 ? 11.972 -5.991 -31.994 1.00 84.44 85 SER A N 1
ATOM 702 C CA . SER A 1 85 ? 11.795 -6.725 -33.255 1.00 84.44 85 SER A CA 1
ATOM 703 C C . SER A 1 85 ? 12.229 -5.898 -34.473 1.00 84.44 85 SER A C 1
ATOM 705 O O . SER A 1 85 ? 12.958 -6.393 -35.340 1.00 84.44 85 SER A O 1
ATOM 707 N N . GLN A 1 86 ? 11.858 -4.614 -34.520 1.00 85.56 86 GLN A N 1
ATOM 708 C CA . GLN A 1 86 ? 12.279 -3.703 -35.587 1.00 85.56 86 GLN A CA 1
ATOM 709 C C . GLN A 1 86 ? 13.798 -3.469 -35.574 1.00 85.56 86 GLN A C 1
ATOM 711 O O . GLN A 1 86 ? 14.435 -3.560 -36.627 1.00 85.56 86 GLN A O 1
ATOM 716 N N . LEU A 1 87 ? 14.385 -3.233 -34.398 1.00 85.94 87 LEU A N 1
ATOM 717 C CA . LEU A 1 87 ? 15.828 -3.051 -34.230 1.00 85.94 87 LEU A CA 1
ATOM 718 C C . LEU A 1 87 ? 16.599 -4.309 -34.645 1.00 85.94 87 LEU A C 1
ATOM 720 O O . LEU A 1 87 ? 17.588 -4.211 -35.370 1.00 85.94 87 LEU A O 1
ATOM 724 N N . ARG A 1 88 ? 16.118 -5.501 -34.267 1.00 85.50 88 ARG A N 1
ATOM 725 C CA . ARG A 1 88 ? 16.687 -6.785 -34.711 1.00 85.50 88 ARG A CA 1
ATOM 726 C C . ARG A 1 88 ? 16.635 -6.952 -36.224 1.00 85.50 88 ARG A C 1
ATOM 728 O O . ARG A 1 88 ? 17.617 -7.402 -36.811 1.00 85.50 88 ARG A O 1
ATOM 735 N N . LYS A 1 89 ? 15.533 -6.563 -36.867 1.00 88.25 89 LYS A N 1
ATOM 736 C CA . LYS A 1 89 ? 15.408 -6.615 -38.330 1.00 88.25 89 LYS A CA 1
ATOM 737 C C . LYS A 1 89 ? 16.404 -5.678 -39.019 1.00 88.25 89 LYS A C 1
ATOM 739 O O . LYS A 1 89 ? 17.045 -6.086 -39.983 1.00 88.25 89 LYS A O 1
ATOM 744 N N . GLN A 1 90 ? 16.568 -4.460 -38.508 1.00 87.75 90 GLN A N 1
ATOM 745 C CA . GLN A 1 90 ? 17.556 -3.503 -39.017 1.00 87.75 90 GLN A CA 1
ATOM 746 C C . GLN A 1 90 ? 18.992 -4.001 -38.803 1.00 87.75 90 GLN A C 1
ATOM 748 O O . GLN A 1 90 ? 19.804 -3.938 -39.722 1.00 87.75 90 GLN A O 1
ATOM 753 N N . ALA A 1 91 ? 19.296 -4.568 -37.630 1.00 88.00 91 ALA A N 1
ATOM 754 C CA . ALA A 1 91 ? 20.601 -5.165 -37.346 1.00 88.00 91 ALA A CA 1
ATOM 755 C C . ALA A 1 91 ? 20.910 -6.322 -38.306 1.00 88.00 91 ALA A C 1
ATOM 757 O O . ALA A 1 91 ? 22.002 -6.379 -38.866 1.00 88.00 91 ALA A O 1
ATOM 758 N N . PHE A 1 92 ? 19.934 -7.203 -38.544 1.00 87.38 92 PHE A N 1
ATOM 759 C CA . PHE A 1 92 ? 20.056 -8.286 -39.516 1.00 87.38 92 PHE A CA 1
ATOM 760 C C . PHE A 1 92 ? 20.334 -7.757 -40.928 1.00 87.38 92 PHE A C 1
ATOM 762 O O . PHE A 1 92 ? 21.241 -8.252 -41.586 1.00 87.38 92 PHE A O 1
ATOM 769 N N . GLN A 1 93 ? 19.607 -6.731 -41.381 1.00 89.25 93 GLN A N 1
ATOM 770 C CA . GLN A 1 93 ? 19.824 -6.117 -42.696 1.00 89.25 93 GLN A CA 1
ATOM 771 C C . GLN A 1 93 ? 21.235 -5.531 -42.833 1.00 89.25 93 GLN A C 1
ATOM 773 O O . GLN A 1 93 ? 21.884 -5.750 -43.851 1.00 89.25 93 GLN A O 1
ATOM 778 N N . VAL A 1 94 ? 21.737 -4.850 -41.798 1.00 89.56 94 VAL A N 1
ATOM 779 C CA . VAL A 1 94 ? 23.113 -4.330 -41.782 1.00 89.56 94 VAL A CA 1
ATOM 780 C C . VAL A 1 94 ? 24.140 -5.466 -41.826 1.00 89.56 94 VAL A C 1
ATOM 782 O O . VAL A 1 94 ? 25.091 -5.392 -42.596 1.00 89.56 94 VAL A O 1
ATOM 785 N N . MET A 1 95 ? 23.950 -6.536 -41.048 1.00 88.12 95 MET A N 1
ATOM 786 C CA . MET A 1 95 ? 24.860 -7.690 -41.060 1.00 88.12 95 MET A CA 1
ATOM 787 C C . MET A 1 95 ? 24.807 -8.468 -42.382 1.00 88.12 95 MET A C 1
ATOM 789 O O . MET A 1 95 ? 25.832 -8.976 -42.823 1.00 88.12 95 MET A O 1
ATOM 793 N N . ALA A 1 96 ? 23.642 -8.541 -43.031 1.00 90.31 96 ALA A N 1
ATOM 794 C CA . ALA A 1 96 ? 23.479 -9.209 -44.319 1.00 90.31 96 ALA A CA 1
ATOM 795 C C . ALA A 1 96 ? 24.242 -8.490 -45.443 1.00 90.31 96 ALA A C 1
ATOM 797 O O . ALA A 1 96 ? 24.847 -9.156 -46.277 1.00 90.31 96 ALA A O 1
ATOM 798 N N . ILE A 1 97 ? 24.286 -7.150 -45.421 1.00 90.25 97 ILE A N 1
ATOM 799 C CA . ILE A 1 97 ? 25.069 -6.341 -46.376 1.00 90.25 97 ILE A CA 1
ATOM 800 C C . ILE A 1 97 ? 26.562 -6.697 -46.314 1.00 90.25 97 ILE A C 1
ATOM 802 O O . ILE A 1 97 ? 27.237 -6.670 -47.336 1.00 90.25 97 ILE A O 1
ATOM 806 N N . ASN A 1 98 ? 27.078 -7.067 -45.139 1.00 84.75 98 ASN A N 1
ATOM 807 C CA . ASN A 1 98 ? 28.482 -7.446 -44.964 1.00 84.75 98 ASN A CA 1
ATOM 808 C C . ASN A 1 98 ? 28.850 -8.817 -45.561 1.00 84.75 98 ASN A C 1
ATOM 810 O O . ASN A 1 98 ? 30.038 -9.108 -45.657 1.00 84.75 98 ASN A O 1
ATOM 814 N N . ILE A 1 99 ? 27.870 -9.664 -45.888 1.00 87.62 99 ILE A N 1
ATOM 815 C CA . ILE A 1 99 ? 28.080 -11.025 -46.421 1.00 87.62 99 ILE A CA 1
ATOM 816 C C . ILE A 1 99 ? 27.672 -11.092 -47.908 1.00 87.62 99 ILE A C 1
ATOM 818 O O . ILE A 1 99 ? 27.858 -12.110 -48.565 1.00 87.62 99 ILE A O 1
ATOM 822 N N . ASP A 1 100 ? 27.103 -10.017 -48.462 1.00 86.94 100 ASP A N 1
ATOM 823 C CA . ASP A 1 100 ? 26.674 -9.980 -49.858 1.00 86.94 100 ASP A CA 1
ATOM 824 C C . ASP A 1 100 ? 27.857 -9.685 -50.795 1.00 86.94 100 ASP A C 1
ATOM 826 O O . ASP A 1 100 ? 28.232 -8.529 -50.995 1.00 86.94 100 ASP A O 1
ATOM 830 N N . ASP A 1 101 ? 28.394 -10.737 -51.424 1.00 85.75 101 ASP A N 1
ATOM 831 C CA . ASP A 1 101 ? 29.495 -10.671 -52.402 1.00 85.75 101 ASP A CA 1
ATOM 832 C C . ASP A 1 101 ? 29.191 -9.775 -53.624 1.00 85.75 101 ASP A C 1
ATOM 834 O O . ASP A 1 101 ? 30.085 -9.445 -54.408 1.00 85.75 101 ASP A O 1
ATOM 838 N N . ARG A 1 102 ? 27.926 -9.376 -53.829 1.00 88.75 102 ARG A N 1
ATOM 839 C CA . ARG A 1 102 ? 27.521 -8.460 -54.910 1.00 88.75 102 ARG A CA 1
ATOM 840 C C . ARG A 1 102 ? 27.818 -6.999 -54.584 1.00 88.75 102 ARG A C 1
ATOM 842 O O . ARG A 1 102 ? 27.787 -6.167 -55.493 1.00 88.75 102 ARG A O 1
ATOM 849 N N . ILE A 1 103 ? 28.057 -6.670 -53.315 1.00 83.88 103 ILE A N 1
ATOM 850 C CA . ILE A 1 103 ? 28.307 -5.306 -52.853 1.00 83.88 103 ILE A CA 1
ATOM 851 C C . ILE A 1 103 ? 29.821 -5.119 -52.715 1.00 83.88 103 ILE A C 1
ATOM 853 O O . ILE A 1 103 ? 30.435 -5.750 -51.861 1.00 83.88 103 ILE A O 1
ATOM 857 N N . PRO A 1 104 ? 30.450 -4.229 -53.505 1.00 88.00 104 PRO A N 1
ATOM 858 C CA . PRO A 1 104 ? 31.873 -3.955 -53.356 1.00 88.00 104 PRO A CA 1
ATOM 859 C C . PRO A 1 104 ? 32.216 -3.429 -51.954 1.00 88.00 104 PRO A C 1
ATOM 861 O O . PRO A 1 104 ? 31.523 -2.542 -51.447 1.00 88.00 104 PRO A O 1
ATOM 864 N N . ASP A 1 105 ? 33.342 -3.870 -51.385 1.00 83.94 105 ASP A N 1
ATOM 865 C CA . ASP A 1 105 ? 33.780 -3.541 -50.015 1.00 83.94 105 ASP A CA 1
ATOM 866 C C . ASP A 1 105 ? 33.721 -2.046 -49.666 1.00 83.94 105 ASP A C 1
ATOM 868 O O . ASP A 1 105 ? 33.330 -1.651 -48.565 1.00 83.94 105 ASP A O 1
ATOM 872 N N . HIS A 1 106 ? 34.065 -1.182 -50.623 1.00 87.56 106 HIS A N 1
ATOM 873 C CA . HIS A 1 106 ? 34.066 0.269 -50.436 1.00 87.56 106 HIS A CA 1
ATOM 874 C C . HIS A 1 106 ? 32.657 0.879 -50.275 1.00 87.56 106 HIS A C 1
ATOM 876 O O . HIS A 1 106 ? 32.538 1.996 -49.769 1.00 87.56 106 HIS A O 1
ATOM 882 N N . GLN A 1 107 ? 31.591 0.170 -50.670 1.00 88.62 107 GLN A N 1
ATOM 883 C CA . GLN A 1 107 ? 30.194 0.634 -50.614 1.00 88.62 107 GLN A CA 1
ATOM 884 C C . GLN A 1 107 ? 29.399 0.060 -49.438 1.00 88.62 107 GLN A C 1
ATOM 886 O O . GLN A 1 107 ? 28.345 0.606 -49.106 1.00 88.62 107 GLN A O 1
ATOM 891 N N . ILE A 1 108 ? 29.913 -0.977 -48.764 1.00 86.62 108 ILE A N 1
ATOM 892 C CA . ILE A 1 108 ? 29.258 -1.651 -47.626 1.00 86.62 108 ILE A CA 1
ATOM 893 C C . ILE A 1 108 ? 28.786 -0.635 -46.580 1.00 86.62 108 ILE A C 1
ATOM 895 O O . ILE A 1 108 ? 27.645 -0.670 -46.124 1.00 86.62 108 ILE A O 1
ATOM 899 N N . ARG A 1 109 ? 29.640 0.338 -46.238 1.00 86.25 109 ARG A N 1
ATOM 900 C CA . ARG A 1 109 ? 29.322 1.354 -45.227 1.00 86.25 109 ARG A CA 1
ATOM 901 C C . ARG A 1 109 ? 28.210 2.310 -45.673 1.00 86.25 109 ARG A C 1
ATOM 903 O O . ARG A 1 109 ? 27.356 2.654 -44.864 1.00 86.25 109 ARG A O 1
ATOM 910 N N . ALA A 1 110 ? 28.206 2.723 -46.940 1.00 88.00 110 ALA A N 1
ATOM 911 C CA . ALA A 1 110 ? 27.156 3.585 -47.483 1.00 88.00 110 ALA A CA 1
ATOM 912 C C . ALA A 1 110 ? 25.804 2.853 -47.496 1.00 88.00 110 ALA A C 1
ATOM 914 O O . ALA A 1 110 ? 24.806 3.406 -47.043 1.00 88.00 110 ALA A O 1
ATOM 915 N N . LYS A 1 111 ? 25.801 1.578 -47.906 1.00 86.06 111 LYS A N 1
ATOM 916 C CA . LYS A 1 111 ? 24.613 0.713 -47.907 1.00 86.06 111 LYS A CA 1
ATOM 917 C C . LYS A 1 111 ? 24.087 0.417 -46.503 1.00 86.06 111 LYS A C 1
ATOM 919 O O . LYS A 1 111 ? 22.881 0.453 -46.286 1.00 86.06 111 LYS A O 1
ATOM 924 N N . ALA A 1 112 ? 24.966 0.213 -45.524 1.00 87.62 112 ALA A N 1
ATOM 925 C CA . ALA A 1 112 ? 24.561 0.084 -44.124 1.00 87.62 112 ALA A CA 1
ATOM 926 C C . ALA A 1 112 ? 23.874 1.362 -43.599 1.00 87.62 112 ALA A C 1
ATOM 928 O O . ALA A 1 112 ? 22.906 1.273 -42.841 1.00 87.62 112 ALA A O 1
ATOM 929 N N . PHE A 1 113 ? 24.324 2.545 -44.037 1.00 90.88 113 PHE A N 1
ATOM 930 C CA . PHE A 1 113 ? 23.704 3.817 -43.658 1.00 90.88 113 PHE A CA 1
ATOM 931 C C . PHE A 1 113 ? 22.369 4.113 -44.357 1.00 90.88 113 PHE A C 1
ATOM 933 O O . PHE A 1 113 ? 21.605 4.933 -43.850 1.00 90.88 113 PHE A O 1
ATOM 940 N N . GLU A 1 114 ? 22.046 3.427 -45.458 1.00 89.06 114 GLU A N 1
ATOM 941 C CA . GLU A 1 114 ? 20.692 3.444 -46.037 1.00 89.06 114 GLU A CA 1
ATOM 942 C C . GLU A 1 114 ? 19.682 2.722 -45.125 1.00 89.06 114 GLU A C 1
ATOM 944 O O . GLU A 1 114 ? 18.521 3.121 -45.051 1.00 89.06 114 GLU A O 1
ATOM 949 N N . VAL A 1 115 ? 20.121 1.685 -44.397 1.00 87.19 115 VAL A N 1
ATOM 950 C CA . VAL A 1 115 ? 19.277 0.925 -43.455 1.00 87.19 115 VAL A CA 1
ATOM 951 C C . VAL A 1 115 ? 19.126 1.657 -42.119 1.00 87.19 115 VAL A C 1
ATOM 953 O O . VAL A 1 115 ? 18.022 1.747 -41.577 1.00 87.19 115 VAL A O 1
ATOM 956 N N . VAL A 1 116 ? 20.230 2.182 -41.578 1.00 87.56 116 VAL A N 1
ATOM 957 C CA . VAL A 1 116 ? 20.246 2.980 -40.343 1.00 87.56 116 VAL A CA 1
ATOM 958 C C . VAL A 1 116 ? 21.055 4.258 -40.587 1.00 87.56 116 VAL A C 1
ATOM 960 O O . VAL A 1 116 ? 22.278 4.179 -40.698 1.00 87.56 116 VAL A O 1
ATOM 963 N N . PRO A 1 117 ? 20.425 5.447 -40.618 1.00 90.38 117 PRO A N 1
ATOM 964 C CA . PRO A 1 117 ? 21.132 6.700 -40.871 1.00 90.38 117 PRO A CA 1
ATOM 965 C C . PRO A 1 117 ? 22.269 6.961 -39.878 1.00 90.38 117 PRO A C 1
ATOM 967 O O . PRO A 1 117 ? 22.133 6.715 -38.676 1.00 90.38 117 PRO A O 1
ATOM 970 N N . LEU A 1 118 ? 23.375 7.534 -40.367 1.00 87.75 118 LEU A N 1
ATOM 971 C CA . LEU A 1 118 ? 24.572 7.822 -39.564 1.00 87.75 118 LEU A CA 1
ATOM 972 C C . LEU A 1 118 ? 24.264 8.663 -38.312 1.00 87.75 118 LEU A C 1
ATOM 974 O O . LEU A 1 118 ? 24.820 8.404 -37.243 1.00 87.75 118 LEU A O 1
ATOM 978 N N . GLU A 1 119 ? 23.353 9.632 -38.428 1.00 85.88 119 GLU A N 1
ATOM 979 C CA . GLU A 1 119 ? 22.934 10.510 -37.327 1.00 85.88 119 GLU A CA 1
ATOM 980 C C . GLU A 1 119 ? 22.295 9.730 -36.164 1.00 85.88 119 GLU A C 1
ATOM 982 O O . GLU A 1 119 ? 22.538 10.036 -34.996 1.00 85.88 119 GLU A O 1
ATOM 987 N N . GLY A 1 120 ? 21.536 8.672 -36.474 1.00 83.31 120 GLY A N 1
ATOM 988 C CA . GLY A 1 120 ? 20.852 7.816 -35.499 1.00 83.31 120 GLY A CA 1
ATOM 989 C C . GLY A 1 120 ? 21.635 6.564 -35.093 1.00 83.31 120 GLY A C 1
ATOM 990 O O . GLY A 1 120 ? 21.273 5.900 -34.122 1.00 83.31 120 GLY A O 1
ATOM 991 N N . TYR A 1 121 ? 22.733 6.244 -35.783 1.00 85.56 121 TYR A N 1
ATOM 992 C CA . TYR A 1 121 ? 23.433 4.961 -35.645 1.00 85.56 121 TYR A CA 1
ATOM 993 C C . TYR A 1 121 ? 23.966 4.707 -34.227 1.00 85.56 121 TYR A C 1
ATOM 995 O O . TYR A 1 121 ? 23.889 3.597 -33.701 1.00 85.56 121 TYR A O 1
ATOM 1003 N N . LYS A 1 122 ? 24.471 5.750 -33.551 1.00 85.75 122 LYS A N 1
ATOM 1004 C CA . LYS A 1 122 ? 24.934 5.637 -32.155 1.00 85.75 122 LYS A CA 1
ATOM 1005 C C . LYS A 1 122 ? 23.794 5.330 -31.183 1.00 85.75 122 LYS A C 1
ATOM 1007 O O . LYS A 1 122 ? 24.026 4.638 -30.195 1.00 85.75 122 LYS A O 1
ATOM 1012 N N . GLN A 1 123 ? 22.602 5.870 -31.429 1.00 83.75 123 GLN A N 1
ATOM 1013 C CA . GLN A 1 123 ? 21.424 5.629 -30.599 1.00 83.75 123 GLN A CA 1
ATOM 1014 C C . GLN A 1 123 ? 20.873 4.223 -30.858 1.00 83.75 123 GLN A C 1
ATOM 1016 O O . GLN A 1 123 ? 20.686 3.471 -29.909 1.00 83.75 123 GLN A O 1
ATOM 1021 N N . PHE A 1 124 ? 20.789 3.820 -32.130 1.00 84.81 124 PHE A N 1
ATOM 1022 C CA . PHE A 1 124 ? 20.462 2.456 -32.547 1.00 84.81 124 PHE A CA 1
ATOM 1023 C C . PHE A 1 124 ? 21.326 1.401 -31.836 1.00 84.81 124 PHE A C 1
ATOM 1025 O O . PHE A 1 124 ? 20.794 0.473 -31.232 1.00 84.81 124 PHE A O 1
ATOM 1032 N N . LEU A 1 125 ? 22.655 1.571 -31.824 1.00 84.00 125 LEU A N 1
ATOM 1033 C CA . LEU A 1 125 ? 23.557 0.640 -31.133 1.00 84.00 125 LEU A CA 1
ATOM 1034 C C . LEU A 1 125 ? 23.332 0.601 -29.614 1.00 84.00 125 LEU A C 1
ATOM 1036 O O . LEU A 1 125 ? 23.493 -0.452 -28.998 1.00 84.00 125 LEU A O 1
ATOM 1040 N N . LYS A 1 126 ? 22.983 1.734 -28.993 1.00 82.94 126 LYS A N 1
ATOM 1041 C CA . LYS A 1 126 ? 22.679 1.787 -27.555 1.00 82.94 126 LYS A CA 1
ATOM 1042 C C . LYS A 1 126 ? 21.380 1.056 -27.233 1.00 82.94 126 LYS A C 1
ATOM 1044 O O . LYS A 1 126 ? 21.368 0.270 -26.288 1.00 82.94 126 LYS A O 1
ATOM 1049 N N . ASP A 1 127 ? 20.339 1.300 -28.021 1.00 77.44 127 ASP A N 1
ATOM 1050 C CA . ASP A 1 127 ? 19.011 0.718 -27.820 1.00 77.44 127 ASP A CA 1
ATOM 1051 C C . ASP A 1 127 ? 19.016 -0.789 -28.105 1.00 77.44 127 ASP A C 1
ATOM 1053 O O . ASP A 1 127 ? 18.455 -1.563 -27.332 1.00 77.44 127 ASP A O 1
ATOM 1057 N N . PHE A 1 128 ? 19.751 -1.223 -29.135 1.00 78.25 128 PHE A N 1
ATOM 1058 C CA . PHE A 1 128 ? 19.943 -2.639 -29.458 1.00 78.25 128 PHE A CA 1
ATOM 1059 C C . PHE A 1 128 ? 20.716 -3.406 -28.372 1.00 78.25 128 PHE A C 1
ATOM 1061 O O . PHE A 1 128 ? 20.406 -4.557 -28.078 1.00 78.25 128 PHE A O 1
ATOM 1068 N N . ASN A 1 129 ? 21.725 -2.786 -27.751 1.00 77.06 129 ASN A N 1
ATOM 1069 C CA . ASN A 1 129 ? 22.586 -3.465 -26.776 1.00 77.06 129 ASN A CA 1
ATOM 1070 C C . ASN A 1 129 ? 21.869 -3.787 -25.448 1.00 77.06 129 ASN A C 1
ATOM 1072 O O . ASN A 1 129 ? 22.251 -4.732 -24.757 1.00 77.06 129 ASN A O 1
ATOM 1076 N N . LYS A 1 130 ? 20.860 -3.002 -25.039 1.00 67.69 130 LYS A N 1
ATOM 1077 C CA . LYS A 1 130 ? 20.170 -3.198 -23.750 1.00 67.69 130 LYS A CA 1
ATOM 1078 C C . LYS A 1 130 ? 18.678 -2.862 -23.818 1.00 67.69 130 LYS A C 1
ATOM 1080 O O . LYS A 1 130 ? 18.282 -1.790 -23.354 1.00 67.69 130 LYS A O 1
ATOM 1085 N N . PRO A 1 131 ? 17.825 -3.793 -24.269 1.00 65.31 131 PRO A N 1
ATOM 1086 C CA . PRO A 1 131 ? 16.400 -3.669 -24.010 1.00 65.31 131 PRO A CA 1
ATOM 1087 C C . PRO A 1 131 ? 16.155 -3.782 -22.493 1.00 65.31 131 PRO A C 1
ATOM 1089 O O . PRO A 1 131 ? 16.540 -4.759 -21.845 1.00 65.31 131 PRO A O 1
ATOM 1092 N N . ASN A 1 132 ? 15.535 -2.763 -21.888 1.00 63.44 132 ASN A N 1
ATOM 1093 C CA . ASN A 1 132 ? 15.115 -2.816 -20.484 1.00 63.44 132 ASN A CA 1
ATOM 1094 C C . ASN A 1 132 ? 13.853 -3.683 -20.372 1.00 63.44 132 ASN A C 1
ATOM 1096 O O . ASN A 1 132 ? 12.736 -3.174 -20.389 1.00 63.44 132 ASN A O 1
ATOM 1100 N N . LEU A 1 133 ? 14.039 -4.997 -20.245 1.00 66.75 133 LEU A N 1
ATOM 1101 C CA . LEU A 1 133 ? 12.955 -5.987 -20.135 1.00 66.75 133 LEU A CA 1
ATOM 1102 C C . LEU A 1 133 ? 12.543 -6.284 -18.682 1.00 66.75 133 LEU A C 1
ATOM 1104 O O . LEU A 1 133 ? 11.811 -7.236 -18.412 1.00 66.75 133 LEU A O 1
ATOM 1108 N N . ASP A 1 134 ? 13.028 -5.496 -17.722 1.00 82.31 134 ASP A N 1
ATOM 1109 C CA . ASP A 1 134 ? 12.705 -5.703 -16.314 1.00 82.31 134 ASP A CA 1
ATOM 1110 C C . ASP A 1 134 ? 11.246 -5.303 -16.042 1.00 82.31 134 ASP A C 1
ATOM 1112 O O . ASP A 1 134 ? 10.903 -4.122 -15.995 1.00 82.31 134 ASP A O 1
ATOM 1116 N N . ARG A 1 135 ? 10.369 -6.297 -15.865 1.00 86.25 135 ARG A N 1
ATOM 1117 C CA . ARG A 1 135 ? 8.931 -6.075 -15.641 1.00 86.25 135 ARG A CA 1
ATOM 1118 C C . ARG A 1 135 ? 8.676 -5.199 -14.418 1.00 86.25 135 ARG A C 1
ATOM 1120 O O . ARG A 1 135 ? 7.851 -4.286 -14.458 1.00 86.25 135 ARG A O 1
ATOM 1127 N N . ASP A 1 136 ? 9.422 -5.435 -13.343 1.00 89.69 136 ASP A N 1
ATOM 1128 C CA . ASP A 1 136 ? 9.234 -4.697 -12.100 1.00 89.69 136 ASP A CA 1
ATOM 1129 C C . ASP A 1 136 ? 9.684 -3.237 -12.236 1.00 89.69 136 ASP A C 1
ATOM 1131 O O . ASP A 1 136 ? 9.139 -2.369 -11.553 1.00 89.69 136 ASP A O 1
ATOM 1135 N N . PHE A 1 137 ? 10.594 -2.927 -13.167 1.00 90.56 137 PHE A N 1
ATOM 1136 C CA . PHE A 1 137 ? 10.941 -1.539 -13.471 1.00 90.56 137 PHE A CA 1
ATOM 1137 C C . PHE A 1 137 ? 9.707 -0.741 -13.902 1.00 90.56 137 PHE A C 1
ATOM 1139 O O . PHE A 1 137 ? 9.447 0.317 -13.328 1.00 90.56 137 PHE A O 1
ATOM 1146 N N . TYR A 1 138 ? 8.918 -1.258 -14.850 1.00 91.94 138 TYR A N 1
ATOM 1147 C CA . TYR A 1 138 ? 7.727 -0.557 -15.345 1.00 91.94 138 TYR A CA 1
ATOM 1148 C C . TYR A 1 138 ? 6.624 -0.464 -14.297 1.00 91.94 138 TYR A C 1
ATOM 1150 O O . TYR A 1 138 ? 5.982 0.580 -14.188 1.00 91.94 138 TYR A O 1
ATOM 1158 N N . ARG A 1 139 ? 6.453 -1.496 -13.462 1.00 94.44 139 ARG A N 1
ATOM 1159 C CA . ARG A 1 139 ? 5.518 -1.442 -12.326 1.00 94.44 139 ARG A CA 1
ATOM 1160 C C . ARG A 1 139 ? 5.874 -0.312 -11.360 1.00 94.44 139 ARG A C 1
ATOM 1162 O O . ARG A 1 139 ? 5.024 0.494 -10.990 1.00 94.44 139 ARG A O 1
ATOM 1169 N N . TRP A 1 140 ? 7.143 -0.209 -10.966 1.00 94.50 140 TRP A N 1
ATOM 1170 C CA . TRP A 1 140 ? 7.594 0.834 -10.037 1.00 94.50 140 TRP A CA 1
ATOM 1171 C C . TRP A 1 140 ? 7.732 2.213 -10.688 1.00 94.50 140 TRP A C 1
ATOM 1173 O O . TRP A 1 140 ? 7.635 3.225 -9.990 1.00 94.50 140 TRP A O 1
ATOM 1183 N N . GLN A 1 141 ? 7.891 2.279 -12.012 1.00 94.00 141 GLN A N 1
ATOM 1184 C CA . GLN A 1 141 ? 7.720 3.514 -12.772 1.00 94.00 141 GLN A CA 1
ATOM 1185 C C . GLN A 1 141 ? 6.278 4.018 -12.665 1.00 94.00 141 GLN A C 1
ATOM 1187 O O . GLN A 1 141 ? 6.088 5.171 -12.282 1.00 94.00 141 GLN A O 1
ATOM 1192 N N . TYR A 1 142 ? 5.288 3.154 -12.907 1.00 96.56 142 TYR A N 1
ATOM 1193 C CA . TYR A 1 142 ? 3.872 3.499 -12.780 1.00 96.56 142 TYR A CA 1
ATOM 1194 C C . TYR A 1 142 ? 3.535 4.042 -11.387 1.00 96.56 142 TYR A C 1
ATOM 1196 O O . TYR A 1 142 ? 2.949 5.116 -11.273 1.00 96.56 142 TYR A O 1
ATOM 1204 N N . TYR A 1 143 ? 3.990 3.377 -10.318 1.00 96.94 143 TYR A N 1
ATOM 1205 C CA . TYR A 1 143 ? 3.799 3.878 -8.950 1.00 96.94 143 TYR A CA 1
ATOM 1206 C C . TYR A 1 143 ? 4.397 5.273 -8.722 1.00 96.94 143 TYR A C 1
ATOM 1208 O O . TYR A 1 143 ? 3.821 6.067 -7.980 1.00 96.94 143 TYR A O 1
ATOM 1216 N N . GLY A 1 144 ? 5.521 5.589 -9.374 1.00 95.75 144 GLY A N 1
ATOM 1217 C CA . GLY A 1 144 ? 6.082 6.940 -9.376 1.00 95.75 144 GLY A CA 1
ATOM 1218 C C . GLY A 1 144 ? 5.193 7.951 -10.111 1.00 95.75 144 GLY A C 1
ATOM 1219 O O . GLY A 1 144 ? 4.971 9.046 -9.603 1.00 95.75 144 GLY A O 1
ATOM 1220 N N . GLU A 1 145 ? 4.639 7.579 -11.269 1.00 96.69 145 GLU A N 1
ATOM 1221 C CA . GLU A 1 145 ? 3.755 8.440 -12.074 1.00 96.69 145 GLU A CA 1
ATOM 1222 C C . GLU A 1 145 ? 2.431 8.751 -11.352 1.00 96.69 145 GLU A C 1
ATOM 1224 O O . GLU A 1 145 ? 1.964 9.892 -11.368 1.00 96.69 145 GLU A O 1
ATOM 1229 N N . ILE A 1 146 ? 1.847 7.772 -10.650 1.00 97.25 146 ILE A N 1
ATOM 1230 C CA . ILE A 1 146 ? 0.571 7.938 -9.929 1.00 97.25 146 ILE A CA 1
ATOM 1231 C C . ILE A 1 146 ? 0.731 8.304 -8.446 1.00 97.25 146 ILE A C 1
ATOM 1233 O O . ILE A 1 146 ? -0.254 8.308 -7.698 1.00 97.25 146 ILE A O 1
ATOM 1237 N N . ALA A 1 147 ? 1.941 8.640 -7.997 1.00 96.88 147 ALA A N 1
ATOM 1238 C CA . ALA A 1 147 ? 2.246 8.851 -6.583 1.00 96.88 147 ALA A CA 1
ATOM 1239 C C . ALA A 1 147 ? 1.347 9.903 -5.917 1.00 96.88 147 ALA A C 1
ATOM 1241 O O . ALA A 1 147 ? 0.867 9.703 -4.802 1.00 96.88 147 ALA A O 1
ATOM 1242 N N . LEU A 1 148 ? 1.048 11.010 -6.605 1.00 97.25 148 LEU A N 1
ATOM 1243 C CA . LEU A 1 148 ? 0.142 12.043 -6.087 1.00 97.25 148 LEU A CA 1
ATOM 1244 C C . LEU A 1 148 ? -1.277 11.509 -5.851 1.00 97.25 148 LEU A C 1
ATOM 1246 O O . LEU A 1 148 ? -1.911 11.859 -4.853 1.00 97.25 148 LEU A O 1
ATOM 1250 N N . THR A 1 149 ? -1.767 10.646 -6.739 1.00 97.69 149 THR A N 1
ATOM 1251 C CA . THR A 1 149 ? -3.075 9.996 -6.609 1.00 97.69 149 THR A CA 1
ATOM 1252 C C . THR A 1 149 ? -3.088 9.047 -5.416 1.00 97.69 149 THR A C 1
ATOM 1254 O O . THR A 1 149 ? -4.022 9.091 -4.614 1.00 97.69 149 THR A O 1
ATOM 1257 N N . ILE A 1 150 ? -2.033 8.246 -5.240 1.00 97.62 150 ILE A N 1
ATOM 1258 C CA . ILE A 1 150 ? -1.880 7.350 -4.083 1.00 97.62 150 ILE A CA 1
ATOM 1259 C C . ILE A 1 150 ? -1.869 8.157 -2.785 1.00 97.62 150 ILE A C 1
ATOM 1261 O O . ILE A 1 150 ? -2.655 7.873 -1.882 1.00 97.62 150 ILE A O 1
ATOM 1265 N N . LYS A 1 151 ? -1.055 9.214 -2.711 1.00 96.81 151 LYS A N 1
ATOM 1266 C CA . LYS A 1 151 ? -0.952 10.085 -1.533 1.00 96.81 151 LYS A CA 1
ATOM 1267 C C . LYS A 1 151 ? -2.294 10.711 -1.168 1.00 96.81 151 LYS A C 1
ATOM 1269 O O . LYS A 1 151 ? -2.687 10.666 -0.010 1.00 96.81 151 LYS A O 1
ATOM 1274 N N . LYS A 1 152 ? -3.035 11.249 -2.139 1.00 97.31 152 LYS A N 1
ATOM 1275 C CA . LYS A 1 152 ? -4.368 11.830 -1.891 1.00 97.31 152 LYS A CA 1
ATOM 1276 C C . LYS A 1 152 ? -5.366 10.800 -1.356 1.00 97.31 152 LYS A C 1
ATOM 1278 O O . LYS A 1 152 ? -6.206 11.135 -0.529 1.00 97.31 152 LYS A O 1
ATOM 1283 N N . ASN A 1 153 ? -5.272 9.557 -1.822 1.00 96.94 153 ASN A N 1
ATOM 1284 C CA . ASN A 1 153 ? -6.289 8.539 -1.582 1.00 96.94 153 ASN A CA 1
ATOM 1285 C C . ASN A 1 153 ? -6.019 7.604 -0.401 1.00 96.94 153 ASN A C 1
ATOM 1287 O O . ASN A 1 153 ? -6.984 7.136 0.202 1.00 96.94 153 ASN A O 1
ATOM 1291 N N . ILE A 1 154 ? -4.753 7.281 -0.133 1.00 98.12 154 ILE A N 1
ATOM 1292 C CA . ILE A 1 154 ? -4.340 6.253 0.835 1.00 98.12 154 ILE A CA 1
ATOM 1293 C C . ILE A 1 154 ? -3.743 6.881 2.086 1.00 98.12 154 ILE A C 1
ATOM 1295 O O . ILE A 1 154 ? -4.011 6.410 3.187 1.00 98.12 154 ILE A O 1
ATOM 1299 N N . ARG A 1 155 ? -2.996 7.982 1.956 1.00 97.25 155 ARG A N 1
ATOM 1300 C CA . ARG A 1 155 ? -2.353 8.632 3.103 1.00 97.25 155 ARG A CA 1
ATOM 1301 C C . ARG A 1 155 ? -3.329 9.034 4.213 1.00 97.25 155 ARG A C 1
ATOM 1303 O O . ARG A 1 155 ? -2.977 8.821 5.371 1.00 97.25 155 ARG A O 1
ATOM 1310 N N . PRO A 1 156 ? -4.536 9.571 3.932 1.00 96.81 156 PRO A N 1
ATOM 1311 C CA . PRO A 1 156 ? -5.507 9.847 4.990 1.00 96.81 156 PRO A CA 1
ATOM 1312 C C . PRO A 1 156 ? -5.923 8.582 5.749 1.00 96.81 156 PRO A C 1
ATOM 1314 O O . PRO A 1 156 ? -5.986 8.604 6.972 1.00 96.81 156 PRO A O 1
ATOM 1317 N N . LEU A 1 157 ? -6.123 7.467 5.036 1.00 97.06 157 LEU A N 1
ATOM 1318 C CA . LEU A 1 157 ? -6.455 6.174 5.641 1.00 97.06 157 LEU A CA 1
ATOM 1319 C C . LEU A 1 157 ? -5.298 5.678 6.514 1.00 97.06 157 LEU A C 1
ATOM 1321 O O . LEU A 1 157 ? -5.502 5.309 7.663 1.00 97.06 157 LEU A O 1
ATOM 1325 N N . PHE A 1 158 ? -4.069 5.757 5.998 1.00 97.38 158 PHE A N 1
ATOM 1326 C CA . PHE A 1 158 ? -2.865 5.367 6.727 1.00 97.38 158 PHE A CA 1
ATOM 1327 C C . PHE A 1 158 ? -2.647 6.166 8.022 1.00 97.38 158 PHE A C 1
ATOM 1329 O O . PHE A 1 158 ? -2.142 5.626 9.004 1.00 97.38 158 PHE A O 1
ATOM 1336 N N . LYS A 1 159 ? -3.002 7.458 8.022 1.00 95.31 159 LYS A N 1
ATOM 1337 C CA . LYS A 1 159 ? -2.860 8.332 9.195 1.00 95.31 159 LYS A CA 1
ATOM 1338 C C . LYS A 1 159 ? -3.849 7.999 10.312 1.00 95.31 159 LYS A C 1
ATOM 1340 O O . LYS A 1 159 ? -3.502 8.179 11.471 1.00 95.31 159 LYS A O 1
ATOM 1345 N N . VAL A 1 160 ? -5.061 7.567 9.965 1.00 94.38 160 VAL A N 1
ATOM 1346 C CA . VAL A 1 160 ? -6.138 7.325 10.939 1.00 94.38 160 VAL A CA 1
ATOM 1347 C C . VAL A 1 160 ? -6.125 5.888 11.458 1.00 94.38 160 VAL A C 1
ATOM 1349 O O . VAL A 1 160 ? -6.392 5.668 12.632 1.00 94.38 160 VAL A O 1
ATOM 1352 N N . LEU A 1 161 ? -5.800 4.913 10.608 1.00 95.25 161 LEU A N 1
ATOM 1353 C CA . LEU A 1 161 ? -5.787 3.498 10.981 1.00 95.25 161 LEU A CA 1
ATOM 1354 C C . LEU A 1 161 ? -4.533 3.142 11.779 1.00 95.25 161 LEU A C 1
ATOM 1356 O O . LEU A 1 161 ? -3.424 3.419 11.323 1.00 95.25 161 LEU A O 1
ATOM 1360 N N . GLU A 1 162 ? -4.695 2.486 12.929 1.00 93.81 162 GLU A N 1
ATOM 1361 C CA . GLU A 1 162 ? -3.601 1.968 13.756 1.00 93.81 162 GLU A CA 1
ATOM 1362 C C . GLU A 1 162 ? -3.209 0.546 13.349 1.00 93.81 162 GLU A C 1
ATOM 1364 O O . GLU A 1 162 ? -3.957 -0.392 13.591 1.00 93.81 162 GLU A O 1
ATOM 1369 N N . PHE A 1 163 ? -2.040 0.401 12.713 1.00 95.00 163 PHE A N 1
ATOM 1370 C CA . PHE A 1 163 ? -1.542 -0.887 12.226 1.00 95.00 163 PHE A CA 1
ATOM 1371 C C . PHE A 1 163 ? -0.602 -1.548 13.236 1.00 95.00 163 PHE A C 1
ATOM 1373 O O . PHE A 1 163 ? 0.420 -0.961 13.601 1.00 95.00 163 PHE A O 1
ATOM 1380 N N . SER A 1 164 ? -0.884 -2.804 13.562 1.00 93.50 164 SER A N 1
ATOM 1381 C CA . SER A 1 164 ? -0.001 -3.713 14.296 1.00 93.50 164 SER A CA 1
ATOM 1382 C C . SER A 1 164 ? 0.555 -4.743 13.317 1.00 93.50 164 SER A C 1
ATOM 1384 O O . SER A 1 164 ? -0.203 -5.350 12.569 1.00 93.50 164 SER A O 1
ATOM 1386 N N . CYS A 1 165 ? 1.874 -4.930 13.265 1.00 94.12 165 CYS A N 1
ATOM 1387 C CA . CYS A 1 165 ? 2.502 -5.860 12.321 1.00 94.12 165 CYS A CA 1
ATOM 1388 C C . CYS A 1 165 ? 3.289 -6.927 13.084 1.00 94.12 165 CYS A C 1
ATOM 1390 O O . CYS A 1 165 ? 4.051 -6.588 13.986 1.00 94.12 165 CYS A O 1
ATOM 1392 N N . THR A 1 166 ? 3.192 -8.187 12.658 1.00 92.31 166 THR A N 1
ATOM 1393 C CA . THR A 1 166 ? 4.023 -9.280 13.199 1.00 92.31 166 THR A CA 1
ATOM 1394 C C . THR A 1 166 ? 5.492 -9.151 12.788 1.00 92.31 166 THR A C 1
ATOM 1396 O O . THR A 1 166 ? 6.391 -9.652 13.455 1.00 92.31 166 THR A O 1
ATOM 1399 N N . ASN A 1 167 ? 5.759 -8.463 11.673 1.00 93.19 167 ASN A N 1
ATOM 1400 C CA . ASN A 1 167 ? 7.105 -8.214 11.175 1.00 93.19 167 ASN A CA 1
ATOM 1401 C C . ASN A 1 167 ? 7.659 -6.882 11.699 1.00 93.19 167 ASN A C 1
ATOM 1403 O O . ASN A 1 167 ? 7.298 -5.814 11.196 1.00 93.19 167 ASN A O 1
ATOM 1407 N N . ASP A 1 168 ? 8.640 -6.956 12.598 1.00 95.19 168 ASP A N 1
ATOM 1408 C CA . ASP A 1 168 ? 9.348 -5.801 13.167 1.00 95.19 168 ASP A CA 1
ATOM 1409 C C . ASP A 1 168 ? 9.881 -4.809 12.128 1.00 95.19 168 ASP A C 1
ATOM 1411 O O . ASP A 1 168 ? 9.885 -3.595 12.352 1.00 95.19 168 ASP A O 1
ATOM 1415 N N . ASN A 1 169 ? 10.353 -5.293 10.974 1.00 96.06 169 ASN A N 1
ATOM 1416 C CA . ASN A 1 169 ? 10.871 -4.404 9.938 1.00 96.06 169 ASN A CA 1
ATOM 1417 C C . ASN A 1 169 ? 9.752 -3.557 9.324 1.00 96.06 169 ASN A C 1
ATOM 1419 O O . ASN A 1 169 ? 9.981 -2.380 9.035 1.00 96.06 169 ASN A O 1
ATOM 1423 N N . LEU A 1 170 ? 8.561 -4.137 9.134 1.00 96.69 170 LEU A N 1
ATOM 1424 C CA . LEU A 1 170 ? 7.389 -3.406 8.654 1.00 96.69 170 LEU A CA 1
ATOM 1425 C C . LEU A 1 170 ? 6.892 -2.434 9.728 1.00 96.69 170 LEU A C 1
ATOM 1427 O O . LEU A 1 170 ? 6.654 -1.273 9.405 1.00 96.69 170 LEU A O 1
ATOM 1431 N N . THR A 1 171 ? 6.864 -2.847 11.000 1.00 96.69 171 THR A N 1
ATOM 1432 C CA . THR A 1 171 ? 6.548 -1.965 12.139 1.00 96.69 171 THR A CA 1
ATOM 1433 C C . THR A 1 171 ? 7.451 -0.730 12.156 1.00 96.69 171 THR A C 1
ATOM 1435 O O . THR A 1 171 ? 6.970 0.404 12.223 1.00 96.69 171 THR A O 1
ATOM 1438 N N . ARG A 1 172 ? 8.770 -0.912 11.992 1.00 97.19 172 ARG A N 1
ATOM 1439 C CA . ARG A 1 172 ? 9.734 0.201 11.899 1.00 97.19 172 ARG A CA 1
ATOM 1440 C C . ARG A 1 172 ? 9.484 1.091 10.683 1.00 97.19 172 ARG A C 1
ATOM 1442 O O . ARG A 1 172 ? 9.602 2.309 10.798 1.00 97.19 172 ARG A O 1
ATOM 1449 N N . ALA A 1 173 ? 9.144 0.512 9.532 1.00 97.44 173 ALA A N 1
ATOM 1450 C CA . ALA A 1 173 ? 8.853 1.266 8.313 1.00 97.44 173 ALA A CA 1
ATOM 1451 C C . ALA A 1 173 ? 7.571 2.106 8.436 1.00 97.44 173 ALA A C 1
ATOM 1453 O O . ALA A 1 173 ? 7.566 3.268 8.023 1.00 97.44 173 ALA A O 1
ATOM 1454 N N . VAL A 1 174 ? 6.520 1.552 9.050 1.00 97.50 174 VAL A N 1
ATOM 1455 C CA . VAL A 1 174 ? 5.261 2.246 9.363 1.00 97.50 174 VAL A CA 1
ATOM 1456 C C . VAL A 1 174 ? 5.514 3.392 10.341 1.00 97.50 174 VAL A C 1
ATOM 1458 O O . VAL A 1 174 ? 5.113 4.524 10.067 1.00 97.50 174 VAL A O 1
ATOM 1461 N N . ALA A 1 175 ? 6.237 3.134 11.435 1.00 96.69 175 ALA A N 1
ATOM 1462 C CA . ALA A 1 175 ? 6.584 4.154 12.424 1.00 96.69 175 ALA A CA 1
ATOM 1463 C C . ALA A 1 175 ? 7.435 5.284 11.817 1.00 96.69 175 ALA A C 1
ATOM 1465 O O . ALA A 1 175 ? 7.181 6.463 12.069 1.00 96.69 175 ALA A O 1
ATOM 1466 N N . PHE A 1 176 ? 8.414 4.937 10.975 1.00 97.00 176 PHE A N 1
ATOM 1467 C CA . PHE A 1 176 ? 9.209 5.913 10.230 1.00 97.00 176 PHE A CA 1
ATOM 1468 C C . PHE A 1 176 ? 8.336 6.764 9.304 1.00 97.00 176 PHE A C 1
ATOM 1470 O O . PHE A 1 176 ? 8.439 7.990 9.330 1.00 97.00 176 PHE A O 1
ATOM 1477 N N . LEU A 1 177 ? 7.459 6.135 8.513 1.00 96.94 177 LEU A N 1
ATOM 1478 C CA . LEU A 1 177 ? 6.597 6.851 7.577 1.00 96.94 177 LEU A CA 1
ATOM 1479 C C . LEU A 1 177 ? 5.635 7.792 8.315 1.00 96.94 177 LEU A C 1
ATOM 1481 O O . LEU A 1 177 ? 5.469 8.928 7.882 1.00 96.94 177 LEU A O 1
ATOM 1485 N N . ARG A 1 178 ? 5.053 7.374 9.447 1.00 96.19 178 ARG A N 1
ATOM 1486 C CA . ARG A 1 178 ? 4.224 8.256 10.290 1.00 96.19 178 ARG A CA 1
ATOM 1487 C C . ARG A 1 178 ? 4.996 9.485 10.756 1.00 96.19 178 ARG A C 1
ATOM 1489 O O . ARG A 1 178 ? 4.580 10.601 10.458 1.00 96.19 178 ARG A O 1
ATOM 1496 N N . ARG A 1 179 ? 6.168 9.276 11.366 1.00 95.62 179 ARG A N 1
ATOM 1497 C CA . ARG A 1 179 ? 7.034 10.365 11.839 1.00 95.62 179 ARG A CA 1
ATOM 1498 C C . ARG A 1 179 ? 7.411 11.326 10.712 1.00 95.62 179 ARG A C 1
ATOM 1500 O O . ARG A 1 179 ? 7.390 12.536 10.901 1.00 95.62 179 ARG A O 1
ATOM 1507 N N . HIS A 1 180 ? 7.739 10.802 9.534 1.00 94.88 180 HIS A N 1
ATOM 1508 C CA . HIS A 1 180 ? 8.038 11.620 8.361 1.00 94.88 180 HIS A CA 1
ATOM 1509 C C . HIS A 1 180 ? 6.835 12.484 7.935 1.00 94.88 180 HIS A C 1
ATOM 1511 O O . HIS A 1 180 ? 6.984 13.679 7.683 1.00 94.88 180 HIS A O 1
ATOM 1517 N N . LEU A 1 181 ? 5.635 11.896 7.888 1.00 94.25 181 LEU A N 1
ATOM 1518 C CA . LEU A 1 181 ? 4.406 12.591 7.494 1.00 94.25 181 LEU A CA 1
ATOM 1519 C C . LEU A 1 181 ? 3.931 13.644 8.510 1.00 94.25 181 LEU A C 1
ATOM 1521 O O . LEU A 1 181 ? 3.115 14.496 8.146 1.00 94.25 181 LEU A O 1
ATOM 1525 N N . GLU A 1 182 ? 4.398 13.559 9.754 1.00 93.69 182 GLU A N 1
ATOM 1526 C CA . GLU A 1 182 ? 4.182 14.545 10.820 1.00 93.69 182 GLU A CA 1
ATOM 1527 C C . GLU A 1 182 ? 5.261 15.635 10.813 1.00 93.69 182 GLU A C 1
ATOM 1529 O O . GLU A 1 182 ? 4.947 16.812 10.968 1.00 93.69 182 GLU A O 1
ATOM 1534 N N . GLY A 1 183 ? 6.525 15.255 10.595 1.00 87.75 183 GLY A N 1
ATOM 1535 C CA . GLY A 1 183 ? 7.683 16.147 10.694 1.00 87.75 183 GLY A CA 1
ATOM 1536 C C . GLY A 1 183 ? 7.908 17.073 9.496 1.00 87.75 183 GLY A C 1
ATOM 1537 O O . GLY A 1 183 ? 8.726 17.982 9.589 1.00 87.75 183 GLY A O 1
ATOM 1538 N N . GLY A 1 184 ? 7.236 16.853 8.361 1.00 82.12 184 GLY A N 1
ATOM 1539 C CA . GLY A 1 184 ? 7.268 17.750 7.193 1.00 82.12 184 GLY A CA 1
ATOM 1540 C C . GLY A 1 184 ? 8.609 17.844 6.444 1.00 82.12 184 GLY A C 1
ATOM 1541 O O . GLY A 1 184 ? 8.670 18.461 5.382 1.00 82.12 184 GLY A O 1
ATOM 1542 N N . GLN A 1 185 ? 9.671 17.214 6.953 1.00 89.00 185 GLN A N 1
ATOM 1543 C CA . GLN A 1 185 ? 10.981 17.134 6.307 1.00 89.00 185 GLN A CA 1
ATOM 1544 C C . GLN A 1 185 ? 10.865 16.421 4.952 1.00 89.00 185 GLN A C 1
ATOM 1546 O O . GLN A 1 185 ? 10.268 15.346 4.890 1.00 89.00 185 GLN A O 1
ATOM 1551 N N . PRO A 1 186 ? 11.450 16.939 3.859 1.00 88.75 186 PRO A N 1
ATOM 1552 C CA . PRO A 1 186 ? 11.373 16.278 2.564 1.00 88.75 186 PRO A CA 1
ATOM 1553 C C . PRO A 1 186 ? 12.202 14.986 2.548 1.00 88.75 186 PRO A C 1
ATOM 1555 O O . PRO A 1 186 ? 13.291 14.903 3.113 1.00 88.75 186 PRO A O 1
ATOM 1558 N N . PHE A 1 187 ? 11.727 13.975 1.812 1.00 89.12 187 PHE A N 1
ATOM 1559 C CA . PHE A 1 187 ? 12.383 12.659 1.746 1.00 89.12 187 PHE A CA 1
ATOM 1560 C C . PHE A 1 187 ? 13.849 12.712 1.277 1.00 89.12 187 PHE A C 1
ATOM 1562 O O . PHE A 1 187 ? 14.652 11.842 1.604 1.00 89.12 187 PHE A O 1
ATOM 1569 N N . ARG A 1 188 ? 14.199 13.747 0.503 1.00 87.44 188 ARG A N 1
ATOM 1570 C CA . ARG A 1 188 ? 15.535 13.957 -0.073 1.00 87.44 188 ARG A CA 1
ATOM 1571 C C . ARG A 1 188 ? 16.613 14.213 0.981 1.00 87.44 188 ARG A C 1
ATOM 1573 O O . ARG A 1 188 ? 17.790 14.029 0.661 1.00 87.44 188 ARG A O 1
ATOM 1580 N N . ASP A 1 189 ? 16.221 14.618 2.184 1.00 89.69 189 ASP A N 1
ATOM 1581 C CA . ASP A 1 189 ? 17.143 15.003 3.252 1.00 89.69 189 ASP A CA 1
ATOM 1582 C C . ASP A 1 189 ? 17.540 13.815 4.135 1.00 89.69 189 ASP A C 1
ATOM 1584 O O . ASP A 1 189 ? 18.543 13.886 4.843 1.00 89.69 189 ASP A O 1
ATOM 1588 N N . TYR A 1 190 ? 16.811 12.696 4.067 1.00 91.56 190 TYR A N 1
ATOM 1589 C CA . TYR A 1 190 ? 17.200 11.487 4.787 1.00 91.56 190 TYR A CA 1
ATOM 1590 C C . TYR A 1 190 ? 18.424 10.834 4.152 1.00 91.56 190 TYR A C 1
ATOM 1592 O O . TYR A 1 190 ? 18.539 10.700 2.926 1.00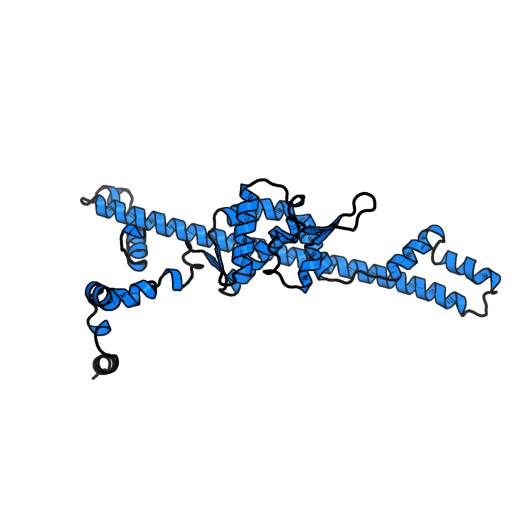 91.56 190 TYR A O 1
ATOM 1600 N N . ARG A 1 191 ? 19.326 10.343 5.005 1.00 90.69 191 ARG A N 1
ATOM 1601 C CA . ARG A 1 191 ? 20.399 9.453 4.562 1.00 90.69 191 ARG A CA 1
ATOM 1602 C C . ARG A 1 191 ? 19.808 8.069 4.327 1.00 90.69 191 ARG A C 1
ATOM 1604 O O . ARG A 1 191 ? 18.915 7.628 5.043 1.00 90.69 191 ARG A O 1
ATOM 1611 N N . TYR A 1 192 ? 20.356 7.339 3.358 1.00 90.75 192 TYR A N 1
ATOM 1612 C CA . TYR A 1 192 ? 19.889 5.991 3.017 1.00 90.75 192 TYR A CA 1
ATOM 1613 C C . TYR A 1 192 ? 19.859 5.023 4.214 1.00 90.75 192 TYR A C 1
ATOM 1615 O O . TYR A 1 192 ? 19.001 4.151 4.268 1.00 90.75 192 TYR A O 1
ATOM 1623 N N . GLN A 1 193 ? 20.784 5.178 5.165 1.00 91.12 193 GLN A N 1
ATOM 1624 C CA . GLN A 1 193 ? 20.885 4.330 6.359 1.00 91.12 193 GLN A CA 1
ATOM 1625 C C . GLN A 1 193 ? 19.776 4.600 7.385 1.00 91.12 193 GLN A C 1
ATOM 1627 O O . GLN A 1 193 ? 19.417 3.698 8.134 1.00 91.12 193 GLN A O 1
ATOM 1632 N N . ASP A 1 194 ? 19.225 5.817 7.399 1.00 92.50 194 ASP A N 1
ATOM 1633 C CA . ASP A 1 194 ? 18.187 6.220 8.352 1.00 92.50 194 ASP A CA 1
ATOM 1634 C C . ASP A 1 194 ? 16.792 5.737 7.909 1.00 92.50 194 ASP A C 1
ATOM 1636 O O . ASP A 1 194 ? 15.860 5.700 8.712 1.00 92.50 194 ASP A O 1
ATOM 1640 N N . VAL A 1 195 ? 16.638 5.360 6.633 1.00 95.00 195 VAL A N 1
ATOM 1641 C CA . VAL A 1 195 ? 15.370 4.898 6.056 1.00 95.00 195 VAL A CA 1
ATOM 1642 C C . VAL A 1 195 ? 15.258 3.371 6.191 1.00 95.00 195 VAL A C 1
ATOM 1644 O O . VAL A 1 195 ? 16.076 2.643 5.617 1.00 95.00 195 VAL A O 1
ATOM 1647 N N . PRO A 1 196 ? 14.242 2.835 6.896 1.00 95.69 196 PRO A N 1
ATOM 1648 C CA . PRO A 1 196 ? 14.071 1.392 7.045 1.00 95.69 196 PRO A CA 1
ATOM 1649 C C . PRO A 1 196 ? 13.769 0.714 5.705 1.00 95.69 196 PRO A C 1
ATOM 1651 O O . PRO A 1 196 ? 12.675 0.830 5.178 1.00 95.69 196 PRO A O 1
ATOM 1654 N N . MET A 1 197 ? 14.711 -0.054 5.155 1.00 94.19 197 MET A N 1
ATOM 1655 C CA . MET A 1 197 ? 14.525 -0.753 3.868 1.00 94.19 197 MET A CA 1
ATOM 1656 C C . MET A 1 197 ? 14.368 -2.271 4.013 1.00 94.19 197 MET A C 1
ATOM 1658 O O . MET A 1 197 ? 14.219 -2.975 3.019 1.00 94.19 197 MET A O 1
ATOM 1662 N N . ASN A 1 198 ? 14.450 -2.822 5.224 1.00 94.00 198 ASN A N 1
ATOM 1663 C CA . ASN A 1 198 ? 14.489 -4.277 5.431 1.00 94.00 198 ASN A CA 1
ATOM 1664 C C . ASN A 1 198 ? 13.128 -4.966 5.326 1.00 94.00 198 ASN A C 1
ATOM 1666 O O . ASN A 1 198 ? 13.090 -6.177 5.151 1.00 94.00 198 ASN A O 1
ATOM 1670 N N . PHE A 1 199 ? 12.039 -4.200 5.350 1.00 94.12 199 PHE A N 1
ATOM 1671 C CA . PHE A 1 199 ? 10.685 -4.720 5.177 1.00 94.12 199 PHE A CA 1
ATOM 1672 C C . PHE A 1 199 ? 10.368 -5.110 3.723 1.00 94.12 199 PHE A C 1
ATOM 1674 O O . PHE A 1 199 ? 9.457 -5.893 3.487 1.00 94.12 199 PHE A O 1
ATOM 1681 N N . CYS A 1 200 ? 11.109 -4.575 2.743 1.00 91.06 200 CYS A N 1
ATOM 1682 C CA . CYS A 1 200 ? 10.859 -4.830 1.326 1.00 91.06 200 CYS A CA 1
ATOM 1683 C C . CYS A 1 200 ? 11.782 -5.925 0.743 1.00 91.06 200 CYS A C 1
ATOM 1685 O O . CYS A 1 200 ? 12.948 -6.043 1.156 1.00 91.06 200 CYS A O 1
ATOM 1687 N N . PRO A 1 201 ? 11.309 -6.700 -0.257 1.00 89.19 201 PRO A N 1
ATOM 1688 C CA . PRO A 1 201 ? 12.115 -7.719 -0.927 1.00 89.19 201 PRO A CA 1
ATOM 1689 C C . PRO A 1 201 ? 13.405 -7.152 -1.528 1.00 89.19 201 PRO A C 1
ATOM 1691 O O . PRO A 1 201 ? 13.410 -6.080 -2.137 1.00 89.19 201 PRO A O 1
ATOM 1694 N N . LYS A 1 202 ? 14.514 -7.897 -1.405 1.00 89.38 202 LYS A N 1
ATOM 1695 C CA . LYS A 1 202 ? 15.841 -7.465 -1.893 1.00 89.38 202 LYS A CA 1
ATOM 1696 C C . LYS A 1 202 ? 15.838 -7.115 -3.388 1.00 89.38 202 LYS A C 1
ATOM 1698 O O . LYS A 1 202 ? 16.502 -6.153 -3.768 1.00 89.38 202 LYS A O 1
ATOM 1703 N N . SER A 1 203 ? 15.073 -7.846 -4.203 1.00 89.06 203 SER A N 1
ATOM 1704 C CA . SER A 1 203 ? 14.921 -7.611 -5.647 1.00 89.06 203 SER A CA 1
ATOM 1705 C C . SER A 1 203 ? 14.319 -6.242 -5.966 1.00 89.06 203 SER A C 1
ATOM 1707 O O . SER A 1 203 ? 14.747 -5.596 -6.921 1.00 89.06 203 SER A O 1
ATOM 1709 N N . LEU A 1 204 ? 13.383 -5.768 -5.138 1.00 90.12 204 LEU A N 1
ATOM 1710 C CA . LEU A 1 204 ? 12.637 -4.534 -5.379 1.00 90.12 204 LEU A CA 1
ATOM 1711 C C . LEU A 1 204 ? 13.345 -3.285 -4.841 1.00 90.12 204 LEU A C 1
ATOM 1713 O O . LEU A 1 204 ? 13.083 -2.178 -5.309 1.00 90.12 204 LEU A O 1
ATOM 1717 N N . LYS A 1 205 ? 14.307 -3.445 -3.917 1.00 91.25 205 LYS A N 1
ATOM 1718 C CA . LYS A 1 205 ? 15.076 -2.329 -3.328 1.00 91.25 205 LYS A CA 1
ATOM 1719 C C . LYS A 1 205 ? 15.720 -1.426 -4.375 1.00 91.25 205 LYS A C 1
ATOM 1721 O O . LYS A 1 205 ? 15.838 -0.227 -4.146 1.00 91.25 205 LYS A O 1
ATOM 1726 N N . LYS A 1 206 ? 16.139 -1.986 -5.515 1.00 91.12 206 LYS A N 1
ATOM 1727 C CA . LYS A 1 206 ? 16.775 -1.222 -6.597 1.00 91.12 206 LYS A CA 1
ATOM 1728 C C . LYS A 1 206 ? 15.831 -0.181 -7.210 1.00 91.12 206 LYS A C 1
ATOM 1730 O O . LYS A 1 206 ? 16.293 0.904 -7.542 1.00 91.12 206 LYS A O 1
ATOM 1735 N N . PHE A 1 207 ? 14.528 -0.461 -7.276 1.00 91.56 207 PHE A N 1
ATOM 1736 C CA . PHE A 1 207 ? 13.533 0.443 -7.867 1.00 91.56 207 PHE A CA 1
ATOM 1737 C C . PHE A 1 207 ? 13.086 1.562 -6.929 1.00 91.56 207 PHE A C 1
ATOM 1739 O O . PHE A 1 207 ? 12.553 2.568 -7.388 1.00 91.56 207 PHE A O 1
ATOM 1746 N N . LEU A 1 208 ? 13.328 1.404 -5.629 1.00 92.50 208 LEU A N 1
ATOM 1747 C CA . LEU A 1 208 ? 13.027 2.406 -4.606 1.00 92.50 208 LEU A CA 1
ATOM 1748 C C . LEU A 1 208 ? 14.175 3.399 -4.401 1.00 92.50 208 LEU A C 1
ATOM 1750 O O . LEU A 1 208 ? 14.099 4.259 -3.529 1.00 92.50 208 LEU A O 1
ATOM 1754 N N . THR A 1 209 ? 15.282 3.249 -5.130 1.00 92.69 209 THR A N 1
ATOM 1755 C CA . THR A 1 209 ? 16.505 4.016 -4.883 1.00 92.69 209 THR A CA 1
ATOM 1756 C C . THR A 1 209 ? 17.008 4.673 -6.150 1.00 92.69 209 THR A C 1
ATOM 1758 O O . THR A 1 209 ? 16.909 4.105 -7.233 1.00 92.69 209 THR A O 1
ATOM 1761 N N . TYR A 1 210 ? 17.609 5.845 -5.997 1.00 90.50 210 TYR A N 1
ATOM 1762 C CA . TYR A 1 210 ? 18.263 6.571 -7.076 1.00 90.50 210 TYR A CA 1
ATOM 1763 C C . TYR A 1 210 ? 19.642 7.050 -6.622 1.00 90.50 210 TYR A C 1
ATOM 1765 O O . TYR A 1 210 ? 19.952 7.084 -5.427 1.00 90.50 210 TYR A O 1
ATOM 1773 N N . LYS A 1 211 ? 20.507 7.369 -7.582 1.00 89.56 211 LYS A N 1
ATOM 1774 C CA . LYS A 1 211 ? 21.856 7.877 -7.322 1.00 89.56 211 LYS A CA 1
ATOM 1775 C C . LYS A 1 211 ? 21.907 9.357 -7.674 1.00 89.56 211 LYS A C 1
ATOM 1777 O O . LYS A 1 211 ? 21.472 9.736 -8.757 1.00 89.56 211 LYS A O 1
ATOM 1782 N N . VAL A 1 212 ? 22.448 10.172 -6.774 1.00 84.88 212 VAL A N 1
ATOM 1783 C CA . VAL A 1 212 ? 22.689 11.602 -7.002 1.00 84.88 212 VAL A CA 1
ATOM 1784 C C . VAL A 1 212 ? 24.189 11.838 -7.030 1.00 84.88 212 VAL A C 1
ATOM 1786 O O . VAL A 1 212 ? 24.886 11.462 -6.092 1.00 84.88 212 VAL A O 1
ATOM 1789 N N . SER A 1 213 ? 24.674 12.466 -8.096 1.00 82.38 213 SER A N 1
ATOM 1790 C CA . SER A 1 213 ? 26.057 12.920 -8.219 1.00 82.38 213 SER A CA 1
ATOM 1791 C C . SER A 1 213 ? 26.048 14.441 -8.275 1.00 82.38 213 SER A C 1
ATOM 1793 O O . SER A 1 213 ? 25.371 15.009 -9.128 1.00 82.38 213 SER A O 1
ATOM 1795 N N . ILE A 1 214 ? 26.774 15.095 -7.372 1.00 75.38 214 ILE A N 1
ATOM 1796 C CA . ILE A 1 214 ? 26.951 16.551 -7.377 1.00 75.38 214 ILE A CA 1
ATOM 1797 C C . ILE A 1 214 ? 28.436 16.806 -7.634 1.00 75.38 214 ILE A C 1
ATOM 1799 O O . ILE A 1 214 ? 29.273 16.298 -6.895 1.00 75.38 214 ILE A O 1
ATOM 1803 N N . ASN A 1 215 ? 28.748 17.540 -8.706 1.00 61.94 215 ASN A N 1
ATOM 1804 C CA . ASN A 1 215 ? 30.069 18.098 -9.034 1.00 61.94 215 ASN A CA 1
ATOM 1805 C C . ASN A 1 215 ? 31.279 17.217 -8.659 1.00 61.94 215 ASN A C 1
ATOM 1807 O O . ASN A 1 215 ? 32.040 17.545 -7.754 1.00 61.94 215 ASN A O 1
ATOM 1811 N N . GLY A 1 216 ? 31.463 16.093 -9.359 1.00 67.88 216 GLY A N 1
ATOM 1812 C CA . GLY A 1 216 ? 32.669 15.259 -9.234 1.00 67.88 216 GLY A CA 1
ATOM 1813 C C . GLY A 1 216 ? 32.784 14.425 -7.949 1.00 67.88 216 GLY A C 1
ATOM 1814 O O . GLY A 1 216 ? 33.748 13.677 -7.809 1.00 67.88 216 GLY A O 1
ATOM 1815 N N . GLN A 1 217 ? 31.815 14.501 -7.031 1.00 74.19 217 GLN A N 1
ATOM 1816 C CA . GLN A 1 217 ? 31.762 13.633 -5.852 1.00 74.19 217 GLN A CA 1
ATOM 1817 C C . GLN A 1 217 ? 31.174 12.247 -6.167 1.00 74.19 217 GLN A C 1
ATOM 1819 O O . GLN A 1 217 ? 30.383 12.106 -7.106 1.00 74.19 217 GLN A O 1
ATOM 1824 N N . PRO A 1 218 ? 31.521 11.211 -5.374 1.00 76.19 218 PRO A N 1
ATOM 1825 C CA . PRO A 1 218 ? 30.962 9.876 -5.542 1.00 76.19 218 PRO A CA 1
ATOM 1826 C C . PRO A 1 218 ? 29.437 9.891 -5.412 1.00 76.19 218 PRO A C 1
ATOM 1828 O O . PRO A 1 218 ? 28.869 10.530 -4.527 1.00 76.19 218 PRO A O 1
ATOM 1831 N N . ALA A 1 219 ? 28.771 9.153 -6.301 1.00 84.25 219 ALA A N 1
ATOM 1832 C CA . ALA A 1 219 ? 27.319 9.118 -6.367 1.00 84.25 219 ALA A CA 1
ATOM 1833 C C . ALA A 1 219 ? 26.703 8.606 -5.052 1.00 84.25 219 ALA A C 1
ATOM 1835 O O . ALA A 1 219 ? 26.883 7.445 -4.672 1.00 84.25 219 ALA A O 1
ATOM 1836 N N . VAL A 1 220 ? 25.924 9.458 -4.385 1.00 85.56 220 VAL A N 1
ATOM 1837 C CA . VAL A 1 220 ? 25.239 9.129 -3.133 1.00 85.56 220 VAL A CA 1
ATOM 1838 C C . VAL A 1 220 ? 23.924 8.426 -3.451 1.00 85.56 220 VAL A C 1
ATOM 1840 O O . VAL A 1 220 ? 23.105 8.912 -4.235 1.00 85.56 220 VAL A O 1
ATOM 1843 N N . LYS A 1 221 ? 23.707 7.264 -2.831 1.00 89.75 221 LYS A N 1
ATOM 1844 C CA . LYS A 1 221 ? 22.452 6.516 -2.935 1.00 89.75 221 LYS A CA 1
ATOM 1845 C C . LYS A 1 221 ? 21.385 7.175 -2.056 1.00 89.75 221 LYS A C 1
ATOM 1847 O O . LYS A 1 221 ? 21.610 7.364 -0.863 1.00 89.75 221 LYS A O 1
ATOM 1852 N N . LYS A 1 222 ? 20.226 7.487 -2.634 1.00 92.00 222 LYS A N 1
ATOM 1853 C CA . LYS A 1 222 ? 19.049 8.041 -1.947 1.00 92.00 222 LYS A CA 1
ATOM 1854 C C . LYS A 1 222 ? 17.812 7.179 -2.196 1.00 92.00 222 LYS A C 1
ATOM 1856 O O . LYS A 1 222 ? 17.804 6.345 -3.105 1.00 92.00 222 LYS A O 1
ATOM 1861 N N . VAL A 1 223 ? 16.793 7.357 -1.358 1.00 93.62 223 VAL A N 1
ATOM 1862 C CA . VAL A 1 223 ? 15.504 6.657 -1.454 1.00 93.62 223 VAL A CA 1
ATOM 1863 C C . VAL A 1 223 ? 14.481 7.572 -2.117 1.00 93.62 223 VAL A C 1
ATOM 1865 O O . VAL A 1 223 ? 14.350 8.736 -1.742 1.00 93.62 223 VAL A O 1
ATOM 1868 N N . ASP A 1 224 ? 13.769 7.043 -3.105 1.00 94.62 224 ASP A N 1
ATOM 1869 C CA . ASP A 1 224 ? 12.611 7.692 -3.707 1.00 94.62 224 ASP A CA 1
ATOM 1870 C C . ASP A 1 224 ? 11.428 7.592 -2.732 1.00 94.62 224 ASP A C 1
ATOM 1872 O O . ASP A 1 224 ? 10.909 6.502 -2.484 1.00 94.62 224 ASP A O 1
ATOM 1876 N N . GLY A 1 225 ? 11.029 8.726 -2.150 1.00 94.88 225 GLY A N 1
ATOM 1877 C CA . GLY A 1 225 ? 9.965 8.780 -1.145 1.00 94.88 225 GLY A CA 1
ATOM 1878 C C . GLY A 1 225 ? 8.595 8.354 -1.668 1.00 94.88 225 GLY A C 1
ATOM 1879 O O . GLY A 1 225 ? 7.812 7.756 -0.934 1.00 94.88 225 GLY A O 1
ATOM 1880 N N . ASP A 1 226 ? 8.321 8.601 -2.946 1.00 95.69 226 ASP A N 1
ATOM 1881 C CA . ASP A 1 226 ? 7.026 8.342 -3.571 1.00 95.69 226 ASP A CA 1
ATOM 1882 C C . ASP A 1 226 ? 6.837 6.840 -3.783 1.00 95.69 226 ASP A C 1
ATOM 1884 O O . ASP A 1 226 ? 5.798 6.258 -3.437 1.00 95.69 226 ASP A O 1
ATOM 1888 N N . ARG A 1 227 ? 7.894 6.185 -4.269 1.00 95.81 227 ARG A N 1
ATOM 1889 C CA . ARG A 1 227 ? 7.930 4.727 -4.398 1.00 95.81 227 ARG A CA 1
ATOM 1890 C C . ARG A 1 227 ? 8.030 4.043 -3.037 1.00 95.81 227 ARG A C 1
ATOM 1892 O O . ARG A 1 227 ? 7.409 3.000 -2.846 1.00 95.81 227 ARG A O 1
ATOM 1899 N N . TYR A 1 228 ? 8.763 4.622 -2.083 1.00 96.75 228 TYR A N 1
ATOM 1900 C CA . TYR A 1 228 ? 8.866 4.094 -0.720 1.00 96.75 228 TYR A CA 1
ATOM 1901 C C . TYR A 1 228 ? 7.506 4.065 -0.014 1.00 96.75 228 TYR A C 1
ATOM 1903 O O . TYR A 1 228 ? 7.113 3.026 0.513 1.00 96.75 228 TYR A O 1
ATOM 1911 N N . GLU A 1 229 ? 6.763 5.172 -0.035 1.00 97.25 229 GLU A N 1
ATOM 1912 C CA . GLU A 1 229 ? 5.423 5.251 0.556 1.00 97.25 229 GLU A CA 1
ATOM 1913 C C . GLU A 1 229 ? 4.468 4.240 -0.093 1.00 97.25 229 GLU A C 1
ATOM 1915 O O . GLU A 1 229 ? 3.784 3.491 0.607 1.00 97.25 229 GLU A O 1
ATOM 1920 N N . SER A 1 230 ? 4.505 4.136 -1.424 1.00 97.25 230 SER A N 1
ATOM 1921 C CA . SER A 1 230 ? 3.726 3.137 -2.168 1.00 97.25 230 SER A CA 1
ATOM 1922 C C . SER A 1 230 ? 4.093 1.700 -1.771 1.00 97.25 230 SER A C 1
ATOM 1924 O O . SER A 1 230 ? 3.210 0.853 -1.632 1.00 97.25 230 SER A O 1
ATOM 1926 N N . MET A 1 231 ? 5.379 1.421 -1.523 1.00 97.19 231 MET A N 1
ATOM 1927 C CA . MET A 1 231 ? 5.845 0.122 -1.030 1.00 97.19 231 MET A CA 1
ATOM 1928 C C . MET A 1 231 ? 5.327 -0.182 0.376 1.00 97.19 231 MET A C 1
ATOM 1930 O O . MET A 1 231 ? 4.897 -1.308 0.617 1.00 97.19 231 MET A O 1
ATOM 1934 N N . VAL A 1 232 ? 5.325 0.787 1.296 1.00 97.81 232 VAL A N 1
ATOM 1935 C CA . VAL A 1 232 ? 4.749 0.586 2.639 1.00 97.81 232 VAL A CA 1
ATOM 1936 C C . VAL A 1 232 ? 3.273 0.207 2.527 1.00 97.81 232 VAL A C 1
ATOM 1938 O O . VAL A 1 232 ? 2.853 -0.784 3.119 1.00 97.81 232 VAL A O 1
ATOM 1941 N N . TYR A 1 233 ? 2.497 0.920 1.709 1.00 98.00 233 TYR A N 1
ATOM 1942 C CA . TYR A 1 233 ? 1.078 0.605 1.506 1.00 98.00 233 TYR A CA 1
ATOM 1943 C C . TYR A 1 233 ? 0.857 -0.757 0.853 1.00 98.00 233 TYR A C 1
ATOM 1945 O O . TYR A 1 233 ? -0.062 -1.480 1.238 1.00 98.00 233 TYR A O 1
ATOM 1953 N N . HIS A 1 234 ? 1.714 -1.138 -0.096 1.00 96.00 234 HIS A N 1
ATOM 1954 C CA . HIS A 1 234 ? 1.667 -2.466 -0.696 1.00 96.00 234 HIS A CA 1
ATOM 1955 C C . HIS A 1 234 ? 1.920 -3.559 0.352 1.00 96.00 234 HIS A C 1
ATOM 1957 O O . HIS A 1 234 ? 1.161 -4.521 0.424 1.00 96.00 234 HIS A O 1
ATOM 1963 N N . GLN A 1 235 ? 2.940 -3.395 1.199 1.00 96.69 235 GLN A N 1
ATOM 1964 C CA . GLN A 1 235 ? 3.274 -4.363 2.249 1.00 96.69 235 GLN A CA 1
ATOM 1965 C C . GLN A 1 235 ? 2.193 -4.441 3.333 1.00 96.69 235 GLN A C 1
ATOM 1967 O O . GLN A 1 235 ? 1.894 -5.534 3.799 1.00 96.69 235 GLN A O 1
ATOM 1972 N N . LEU A 1 236 ? 1.539 -3.324 3.670 1.00 97.56 236 LEU A N 1
ATOM 1973 C CA . LEU A 1 236 ? 0.371 -3.328 4.557 1.00 97.56 236 LEU A CA 1
ATOM 1974 C C . LEU A 1 236 ? -0.800 -4.105 3.950 1.00 97.56 236 LEU A C 1
ATOM 1976 O O . LEU A 1 236 ? -1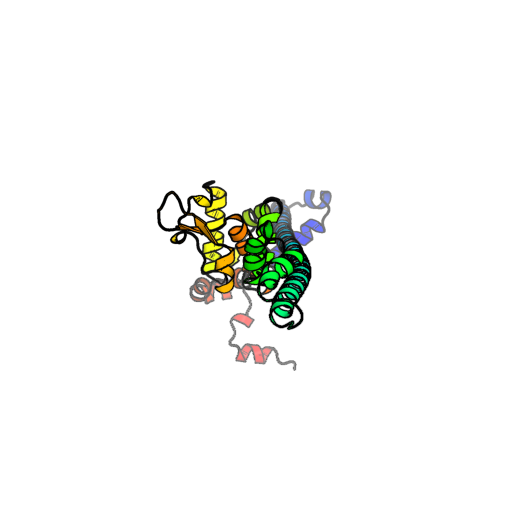.349 -4.974 4.616 1.00 97.56 236 LEU A O 1
ATOM 1980 N N . LYS A 1 237 ? -1.149 -3.859 2.677 1.00 97.00 237 LYS A N 1
ATOM 1981 C CA . LYS A 1 237 ? -2.205 -4.619 1.983 1.00 97.00 237 LYS A CA 1
ATOM 1982 C C . LYS A 1 237 ? -1.905 -6.124 1.996 1.00 97.00 237 LYS A C 1
ATOM 1984 O O . LYS A 1 237 ? -2.781 -6.913 2.333 1.00 97.00 237 LYS A O 1
ATOM 1989 N N . GLN A 1 238 ? -0.685 -6.514 1.621 1.00 95.88 238 GLN A N 1
ATOM 1990 C CA . GLN A 1 238 ? -0.276 -7.925 1.600 1.00 95.88 238 GLN A CA 1
ATOM 1991 C C . GLN A 1 238 ? -0.279 -8.535 3.003 1.00 95.88 238 GLN A C 1
ATOM 1993 O O . GLN A 1 238 ? -0.718 -9.665 3.189 1.00 95.88 238 GLN A O 1
ATOM 1998 N N . GLY A 1 239 ? 0.174 -7.774 3.998 1.00 95.88 239 GLY A N 1
ATOM 1999 C CA . GLY A 1 239 ? 0.154 -8.187 5.392 1.00 95.88 239 GLY A CA 1
ATOM 2000 C C . GLY A 1 239 ? -1.260 -8.419 5.915 1.00 95.88 239 GLY A C 1
ATOM 2001 O O . GLY A 1 239 ? -1.478 -9.413 6.593 1.00 95.88 239 GLY A O 1
ATOM 2002 N N . ILE A 1 240 ? -2.224 -7.571 5.549 1.00 95.81 240 ILE A N 1
ATOM 2003 C CA . ILE A 1 240 ? -3.631 -7.761 5.930 1.00 95.81 240 ILE A CA 1
ATOM 2004 C C . ILE A 1 240 ? -4.195 -9.026 5.271 1.00 95.81 240 ILE A C 1
ATOM 2006 O O . ILE A 1 240 ? -4.820 -9.842 5.939 1.00 95.81 240 ILE A O 1
ATOM 2010 N N . ALA A 1 241 ? -3.928 -9.232 3.976 1.00 93.12 241 ALA A N 1
ATOM 2011 C CA . ALA A 1 241 ? -4.393 -10.419 3.255 1.00 93.12 241 ALA A CA 1
ATOM 2012 C C . ALA A 1 241 ? -3.821 -11.733 3.822 1.00 93.12 241 ALA A C 1
ATOM 2014 O O . ALA A 1 241 ? -4.512 -12.746 3.833 1.00 93.12 241 ALA A O 1
ATOM 2015 N N . ASN A 1 242 ? -2.580 -11.701 4.316 1.00 93.31 242 ASN A N 1
ATOM 2016 C CA . ASN A 1 242 ? -1.883 -12.866 4.865 1.00 93.31 242 ASN A CA 1
ATOM 2017 C C . ASN A 1 242 ? -1.917 -12.921 6.403 1.00 93.31 242 ASN A C 1
ATOM 2019 O O . ASN A 1 242 ? -1.078 -13.600 6.997 1.00 93.31 242 ASN A O 1
ATOM 2023 N N . THR A 1 243 ? -2.827 -12.190 7.063 1.00 91.31 243 THR A N 1
ATOM 2024 C CA . THR A 1 243 ? -2.983 -12.183 8.537 1.00 91.31 243 THR A CA 1
ATOM 2025 C C . THR A 1 243 ? -1.688 -11.879 9.313 1.00 91.31 243 THR A C 1
ATOM 2027 O O . THR A 1 243 ? -1.444 -12.404 10.392 1.00 91.31 243 THR A O 1
ATOM 2030 N N . ALA A 1 244 ? -0.819 -11.042 8.745 1.00 94.12 244 ALA A N 1
ATOM 2031 C CA . ALA A 1 244 ? 0.432 -10.573 9.351 1.00 94.12 244 ALA A CA 1
ATOM 2032 C C . ALA A 1 244 ? 0.371 -9.096 9.783 1.00 94.12 244 ALA A C 1
ATOM 2034 O O . ALA A 1 244 ? 1.281 -8.597 10.451 1.00 94.12 244 ALA A O 1
ATOM 2035 N N . VAL A 1 245 ? -0.672 -8.379 9.362 1.00 96.38 245 VAL A N 1
ATOM 2036 C CA . VAL A 1 245 ? -0.950 -6.995 9.746 1.00 96.38 245 VAL A CA 1
ATOM 2037 C C . VAL A 1 245 ? -2.387 -6.915 10.225 1.00 96.38 245 VAL A C 1
ATOM 2039 O O . VAL A 1 245 ? -3.300 -7.339 9.520 1.00 96.38 245 VAL A O 1
ATOM 2042 N N . PHE A 1 246 ? -2.553 -6.313 11.391 1.00 95.50 246 PHE A N 1
ATOM 2043 C CA . PHE A 1 246 ? -3.816 -6.134 12.080 1.00 95.50 246 PHE A CA 1
ATOM 2044 C C . PHE A 1 246 ? -4.105 -4.648 12.274 1.00 95.50 246 PHE A C 1
ATOM 2046 O O . PHE A 1 246 ? -3.200 -3.808 12.238 1.00 95.50 246 PHE A O 1
ATOM 2053 N N . VAL A 1 247 ? -5.373 -4.325 12.487 1.00 94.69 247 VAL A N 1
ATOM 2054 C CA . VAL A 1 247 ? -5.854 -2.996 12.838 1.00 94.69 247 VAL A CA 1
ATOM 2055 C C . VAL A 1 247 ? -6.589 -3.107 14.159 1.00 94.69 247 VAL A C 1
ATOM 2057 O O . VAL A 1 247 ? -7.638 -3.733 14.228 1.00 94.69 247 VAL A O 1
ATOM 2060 N N . LYS A 1 248 ? -6.030 -2.497 15.202 1.00 86.88 248 LYS A N 1
ATOM 2061 C CA . LYS A 1 248 ? -6.510 -2.662 16.580 1.00 86.88 248 LYS A CA 1
ATOM 2062 C C . LYS A 1 248 ? -7.973 -2.250 16.756 1.00 86.88 248 LYS A C 1
ATOM 2064 O O . LYS A 1 248 ? -8.764 -2.958 17.359 1.00 86.88 248 LYS A O 1
ATOM 2069 N N . ASP A 1 249 ? -8.337 -1.101 16.197 1.00 88.56 249 ASP A N 1
ATOM 2070 C CA . ASP A 1 249 ? -9.686 -0.544 16.303 1.00 88.56 249 ASP A CA 1
ATOM 2071 C C . ASP A 1 249 ? -10.609 -1.045 15.174 1.00 88.56 249 ASP A C 1
ATOM 2073 O O . ASP A 1 249 ? -11.341 -0.265 14.567 1.00 88.56 249 ASP A O 1
ATOM 2077 N N . SER A 1 250 ? -10.565 -2.331 14.843 1.00 91.31 250 SER A N 1
ATOM 2078 C CA . SER A 1 250 ? -11.378 -2.964 13.797 1.00 91.31 250 SER A CA 1
ATOM 2079 C C . SER A 1 250 ? -12.012 -4.237 14.349 1.00 91.31 250 SER A C 1
ATOM 2081 O O . SER A 1 250 ? -11.429 -4.872 15.214 1.00 91.31 250 SER A O 1
ATOM 2083 N N . HIS A 1 251 ? -13.192 -4.618 13.857 1.00 85.25 251 HIS A N 1
ATOM 2084 C CA . HIS A 1 251 ? -13.789 -5.910 14.221 1.00 85.25 251 HIS A CA 1
ATOM 2085 C C . HIS A 1 251 ? -13.279 -7.053 13.339 1.00 85.25 251 HIS A C 1
ATOM 2087 O O . HIS A 1 251 ? -13.236 -8.197 13.767 1.00 85.25 251 HIS A O 1
ATOM 2093 N N . TRP A 1 252 ? -12.960 -6.769 12.074 1.00 86.88 252 TRP A N 1
ATOM 2094 C CA . TRP A 1 252 ? -12.653 -7.810 11.082 1.00 86.88 252 TRP A CA 1
ATOM 2095 C C . TRP A 1 252 ? -11.155 -7.989 10.857 1.00 86.88 252 TRP A C 1
ATOM 2097 O O . TRP A 1 252 ? -10.727 -9.003 10.311 1.00 86.88 252 TRP A O 1
ATOM 2107 N N . TYR A 1 253 ? -10.370 -6.982 11.231 1.00 89.81 253 TYR A N 1
ATOM 2108 C CA . TYR A 1 253 ? -8.937 -6.931 10.985 1.00 89.81 253 TYR A CA 1
ATOM 2109 C C . TYR A 1 253 ? -8.125 -6.816 12.285 1.00 89.81 253 TYR A C 1
ATOM 2111 O O . TYR A 1 253 ? -6.923 -6.579 12.192 1.00 89.81 253 TYR A O 1
ATOM 2119 N N . CYS A 1 254 ? -8.728 -6.960 13.471 1.00 88.19 254 CYS A N 1
ATOM 2120 C CA . CYS A 1 254 ? -7.997 -7.035 14.743 1.00 88.19 254 CYS A CA 1
ATOM 2121 C C . CYS A 1 254 ? -7.192 -8.338 14.862 1.00 88.19 254 CYS A C 1
ATOM 2123 O O . CYS A 1 254 ? -7.433 -9.311 14.140 1.00 88.19 254 CYS A O 1
ATOM 2125 N N . SER A 1 255 ? -6.196 -8.347 15.754 1.00 87.12 255 SER A N 1
ATOM 2126 C CA . SER A 1 255 ? -5.527 -9.592 16.127 1.00 87.12 255 SER A CA 1
ATOM 2127 C C . SER A 1 255 ? -6.412 -10.363 17.097 1.00 87.12 255 SER A C 1
ATOM 2129 O O . SER A 1 255 ? -7.001 -9.767 17.990 1.00 87.12 255 SER A O 1
ATOM 2131 N N . MET A 1 256 ? -6.418 -11.694 17.007 1.00 81.12 256 MET A N 1
ATOM 2132 C CA . MET A 1 256 ? -7.034 -12.528 18.046 1.00 81.12 256 MET A CA 1
ATOM 2133 C C . MET A 1 256 ? -6.416 -12.245 19.422 1.00 81.12 256 MET A C 1
ATOM 2135 O O . MET A 1 256 ? -7.099 -12.316 20.433 1.00 81.12 256 MET A O 1
ATOM 2139 N N . GLU A 1 257 ? -5.126 -11.903 19.465 1.00 80.06 257 GLU A N 1
ATOM 2140 C CA . GLU A 1 257 ? -4.423 -11.553 20.703 1.00 80.06 257 GLU A CA 1
ATOM 2141 C C . GLU A 1 257 ? -4.991 -10.293 21.366 1.00 80.06 257 GLU A C 1
ATOM 2143 O O . GLU A 1 257 ? -4.915 -10.183 22.586 1.00 80.06 257 GLU A O 1
ATOM 2148 N N . ASP A 1 258 ? -5.588 -9.377 20.593 1.00 77.62 258 ASP A N 1
ATOM 2149 C CA . ASP A 1 258 ? -6.216 -8.167 21.136 1.00 77.62 258 ASP A CA 1
ATOM 2150 C C . ASP A 1 258 ? -7.495 -8.494 21.940 1.00 77.62 258 ASP A C 1
ATOM 2152 O O . ASP A 1 258 ? -7.876 -7.715 22.817 1.00 77.62 258 ASP A O 1
ATOM 2156 N N . ASP A 1 259 ? -8.118 -9.655 21.692 1.00 73.69 259 ASP A N 1
ATOM 2157 C CA . ASP A 1 259 ? -9.314 -10.139 22.402 1.00 73.69 259 ASP A CA 1
ATOM 2158 C C . ASP A 1 259 ? -8.981 -11.060 23.589 1.00 73.69 259 ASP A C 1
ATOM 2160 O O . ASP A 1 259 ? -9.859 -11.413 24.387 1.00 73.69 259 ASP A O 1
ATOM 2164 N N . LEU A 1 260 ? -7.719 -11.476 23.721 1.00 81.12 260 LEU A N 1
ATOM 2165 C CA . LEU A 1 260 ? -7.268 -12.373 24.780 1.00 81.12 260 LEU A CA 1
ATOM 2166 C C . LEU A 1 260 ? -6.788 -11.597 26.010 1.00 81.12 260 LEU A C 1
ATOM 2168 O O . LEU A 1 260 ? -6.305 -10.469 25.935 1.00 81.12 260 LEU A O 1
ATOM 2172 N N . ILE A 1 261 ? -6.878 -12.245 27.172 1.00 79.31 261 ILE A N 1
ATOM 2173 C CA . ILE A 1 261 ? -6.212 -11.754 28.381 1.00 79.31 261 ILE A CA 1
ATOM 2174 C C . ILE A 1 261 ? -4.706 -11.937 28.182 1.00 79.31 261 ILE A C 1
ATOM 2176 O O . ILE A 1 261 ? -4.267 -13.028 27.806 1.00 79.31 261 ILE A O 1
ATOM 2180 N N . ASP A 1 262 ? -3.927 -10.887 28.457 1.00 82.50 262 ASP A N 1
ATOM 2181 C CA . ASP A 1 262 ? -2.468 -10.942 28.371 1.00 82.50 262 ASP A CA 1
ATOM 2182 C C . ASP A 1 262 ? -1.929 -12.135 29.169 1.00 82.50 262 ASP A C 1
ATOM 2184 O O . ASP A 1 262 ? -2.376 -12.422 30.282 1.00 82.50 262 ASP A O 1
ATOM 2188 N N . ILE A 1 263 ? -0.952 -12.850 28.610 1.00 82.44 263 ILE A N 1
ATOM 2189 C CA . ILE A 1 263 ? -0.486 -14.097 29.218 1.00 82.44 263 ILE A CA 1
ATOM 2190 C C . ILE A 1 263 ? 0.187 -13.859 30.573 1.00 82.44 263 ILE A C 1
ATOM 2192 O O . ILE A 1 263 ? 0.096 -14.709 31.463 1.00 82.44 263 ILE A O 1
ATOM 2196 N N . GLY A 1 264 ? 0.828 -12.701 30.757 1.00 86.25 264 GLY A N 1
ATOM 2197 C CA . GLY A 1 264 ? 1.390 -12.281 32.033 1.00 86.25 264 GLY A CA 1
ATOM 2198 C C . GLY A 1 264 ? 0.292 -12.032 33.060 1.00 86.25 264 GLY A C 1
ATOM 2199 O O . GLY A 1 264 ? 0.364 -12.563 34.171 1.00 86.25 264 GLY A O 1
ATOM 2200 N N . GLU A 1 265 ? -0.758 -11.307 32.670 1.00 84.25 265 GLU A N 1
ATOM 2201 C CA . GLU A 1 265 ? -1.930 -11.069 33.518 1.00 84.25 265 GLU A CA 1
ATOM 2202 C C . GLU A 1 265 ? -2.656 -12.374 33.878 1.00 84.25 265 GLU A C 1
ATOM 2204 O O . GLU A 1 265 ? -2.937 -12.618 35.054 1.00 84.25 265 GLU A O 1
ATOM 2209 N N . TRP A 1 266 ? -2.898 -13.249 32.901 1.00 85.38 266 TRP A N 1
ATOM 2210 C CA . TRP A 1 266 ? -3.520 -14.554 33.116 1.00 85.38 266 TRP A CA 1
ATOM 2211 C C . TRP A 1 266 ? -2.708 -15.409 34.087 1.00 85.38 266 TRP A C 1
ATOM 2213 O O . TRP A 1 266 ? -3.266 -15.978 35.023 1.00 85.38 266 TRP A O 1
ATOM 2223 N N . THR A 1 267 ? -1.387 -15.477 33.906 1.00 87.75 267 THR A N 1
ATOM 2224 C CA . THR A 1 267 ? -0.515 -16.301 34.757 1.00 87.75 267 THR A CA 1
ATOM 2225 C C . THR A 1 267 ? -0.510 -15.794 36.201 1.00 87.75 267 THR A C 1
ATOM 2227 O O . THR A 1 267 ? -0.544 -16.600 37.129 1.00 87.75 267 THR A O 1
ATOM 2230 N N . GLN A 1 268 ? -0.515 -14.474 36.408 1.00 90.56 268 GLN A N 1
ATOM 2231 C CA . GLN A 1 268 ? -0.503 -13.876 37.748 1.00 90.56 268 GLN A CA 1
ATOM 2232 C C . GLN A 1 268 ? -1.869 -13.932 38.443 1.00 90.56 268 GLN A C 1
ATOM 2234 O O . GLN A 1 268 ? -1.936 -14.178 39.646 1.00 90.56 268 GLN A O 1
ATOM 2239 N N . ASN A 1 269 ? -2.959 -13.728 37.700 1.00 88.00 269 ASN A N 1
ATOM 2240 C CA . ASN A 1 269 ? -4.296 -13.517 38.261 1.00 88.00 269 ASN A CA 1
ATOM 2241 C C . ASN A 1 269 ? -5.282 -14.658 37.968 1.00 88.00 269 ASN A C 1
ATOM 2243 O O . ASN A 1 269 ? -6.481 -14.491 38.194 1.00 88.00 269 ASN A O 1
ATOM 2247 N N . LYS A 1 270 ? -4.805 -15.822 37.506 1.00 85.50 270 LYS A N 1
ATOM 2248 C CA . LYS A 1 270 ? -5.633 -16.962 37.073 1.00 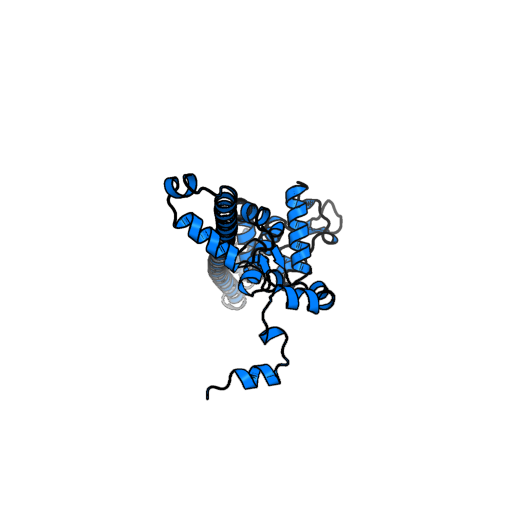85.50 270 LYS A CA 1
ATOM 2249 C C . LYS A 1 270 ? -6.788 -17.281 38.021 1.00 85.50 270 LYS A C 1
ATOM 2251 O O . LYS A 1 270 ? -7.935 -17.354 37.596 1.00 85.50 270 LYS A O 1
ATOM 2256 N N . GLU A 1 271 ? -6.504 -17.466 39.309 1.00 84.25 271 GLU A N 1
ATOM 2257 C CA . GLU A 1 271 ? -7.532 -17.842 40.288 1.00 84.25 271 GLU A CA 1
ATOM 2258 C C . GLU A 1 271 ? -8.589 -16.755 40.484 1.00 84.25 271 GLU A C 1
ATOM 2260 O O . GLU A 1 271 ? -9.769 -17.058 40.664 1.00 84.25 271 GLU A O 1
ATOM 2265 N N . LYS A 1 272 ? -8.174 -15.485 40.444 1.00 86.12 272 LYS A N 1
ATOM 2266 C CA . LYS A 1 272 ? -9.084 -14.346 40.554 1.00 86.12 272 LYS A CA 1
ATOM 2267 C C . LYS A 1 272 ? -9.997 -14.278 39.331 1.00 86.12 272 LYS A C 1
ATOM 2269 O O . LYS A 1 272 ? -11.208 -14.189 39.497 1.00 86.12 272 LYS A O 1
ATOM 2274 N N . ILE A 1 273 ? -9.427 -14.416 38.134 1.00 84.25 273 ILE A N 1
ATOM 2275 C CA . ILE A 1 273 ? -10.173 -14.413 36.870 1.00 84.25 273 ILE A CA 1
ATOM 2276 C C . ILE A 1 273 ? -11.173 -15.580 36.837 1.00 84.25 273 ILE A C 1
ATOM 2278 O O . ILE A 1 273 ? -12.344 -15.377 36.533 1.00 84.25 273 ILE A O 1
ATOM 2282 N N . LEU A 1 274 ? -10.759 -16.792 37.226 1.00 83.94 274 LEU A N 1
ATOM 2283 C CA . LEU A 1 274 ? -11.651 -17.958 37.287 1.00 83.94 274 LEU A CA 1
ATOM 2284 C C . LEU A 1 274 ? -12.808 -17.770 38.281 1.00 83.94 274 LEU A C 1
ATOM 2286 O O . LEU A 1 274 ? -13.937 -18.171 37.990 1.00 83.94 274 LEU A O 1
ATOM 2290 N N . LYS A 1 275 ? -12.554 -17.131 39.431 1.00 83.75 275 LYS A N 1
ATOM 2291 C CA . LYS A 1 275 ? -13.608 -16.775 40.394 1.00 83.75 275 LYS A CA 1
ATOM 2292 C C . LYS A 1 275 ? -14.576 -15.734 39.828 1.00 83.75 275 LYS A C 1
ATOM 2294 O O . LYS A 1 275 ? -15.779 -15.882 40.016 1.00 83.75 275 LYS A O 1
ATOM 2299 N N . GLU A 1 276 ? -14.073 -14.716 39.132 1.00 82.88 276 GLU A N 1
ATOM 2300 C CA . GLU A 1 276 ? -14.891 -13.660 38.516 1.00 82.88 276 GLU A CA 1
ATOM 2301 C C . GLU A 1 276 ? -15.756 -14.177 37.361 1.00 82.88 276 GLU A C 1
ATOM 2303 O O . GLU A 1 276 ? -16.912 -13.775 37.238 1.00 82.88 276 GLU A O 1
ATOM 2308 N N . LEU A 1 277 ? -15.235 -15.109 36.556 1.00 79.81 277 LEU A N 1
ATOM 2309 C CA . LEU A 1 277 ? -15.988 -15.742 35.470 1.00 79.81 277 LEU A CA 1
ATOM 2310 C C . LEU A 1 277 ? -17.197 -16.531 35.990 1.00 79.81 277 LEU A C 1
ATOM 2312 O O . LEU A 1 277 ? -18.176 -16.684 35.264 1.00 79.81 277 LEU A O 1
ATOM 2316 N N . ASN A 1 278 ? -17.142 -17.021 37.236 1.00 77.00 278 ASN A N 1
ATOM 2317 C CA . ASN A 1 278 ? -18.201 -17.805 37.876 1.00 77.00 278 ASN A CA 1
ATOM 2318 C C . ASN A 1 278 ? -18.708 -18.964 36.988 1.00 77.00 278 ASN A C 1
ATOM 2320 O O . ASN A 1 278 ? -19.903 -19.244 36.912 1.00 77.00 278 ASN A O 1
ATOM 2324 N N . MET A 1 279 ? -17.781 -19.624 36.286 1.00 79.69 279 MET A N 1
ATOM 2325 C CA . MET A 1 279 ? -18.045 -20.766 35.408 1.00 79.69 279 MET A CA 1
ATOM 2326 C C . MET A 1 279 ? -17.460 -22.031 36.048 1.00 79.69 279 MET A C 1
ATOM 2328 O O . MET A 1 279 ? -16.268 -22.297 35.883 1.00 79.69 279 MET A O 1
ATOM 2332 N N . PRO A 1 280 ? -18.267 -22.840 36.764 1.00 77.81 280 PRO A N 1
ATOM 2333 C CA . PRO A 1 280 ? -17.772 -23.979 37.544 1.00 77.81 280 PRO A CA 1
ATOM 2334 C C . PRO A 1 280 ? -16.985 -24.995 36.707 1.00 77.81 280 PRO A C 1
ATOM 2336 O O . PRO A 1 280 ? -16.001 -25.553 37.181 1.00 77.81 280 PRO A O 1
ATOM 2339 N N . LEU A 1 281 ? -17.385 -25.180 35.444 1.00 79.06 281 LEU A N 1
ATOM 2340 C CA . LEU A 1 281 ? -16.735 -26.067 34.474 1.00 79.06 281 LEU A CA 1
ATOM 2341 C C . LEU A 1 281 ? -15.270 -25.695 34.200 1.00 79.06 281 LEU A C 1
ATOM 2343 O O . LEU A 1 281 ? -14.446 -26.588 34.054 1.00 79.06 281 LEU A O 1
ATOM 2347 N N . LEU A 1 282 ? -14.928 -24.402 34.169 1.00 77.00 282 LEU A N 1
ATOM 2348 C CA . LEU A 1 282 ? -13.559 -23.937 33.889 1.00 77.00 282 LEU A CA 1
ATOM 2349 C C . LEU A 1 282 ? -12.610 -24.111 35.086 1.00 77.00 282 LEU A C 1
ATOM 2351 O O . LEU A 1 282 ? -11.393 -24.038 34.925 1.00 77.00 282 LEU A O 1
ATOM 2355 N N . SER A 1 283 ? -13.166 -24.351 36.274 1.00 76.81 283 SER A N 1
ATOM 2356 C CA . SER A 1 283 ? -12.422 -24.638 37.507 1.00 76.81 283 SER A CA 1
ATOM 2357 C C . SER A 1 283 ? -12.209 -26.138 37.735 1.00 76.81 283 SER A C 1
ATOM 2359 O O . SER A 1 283 ? -11.492 -26.523 38.658 1.00 76.81 283 SER A O 1
ATOM 2361 N N . MET A 1 284 ? -12.846 -26.991 36.930 1.00 78.62 284 MET A N 1
ATOM 2362 C CA . MET A 1 284 ? -12.699 -28.441 37.001 1.00 78.62 284 MET A CA 1
ATOM 2363 C C . MET A 1 284 ? -11.511 -28.913 36.165 1.00 78.62 284 MET A C 1
ATOM 2365 O O . MET A 1 284 ? -11.199 -28.348 35.119 1.00 78.62 284 MET A O 1
ATOM 2369 N N . ASP A 1 285 ? -10.879 -30.002 36.602 1.00 80.38 285 ASP A N 1
ATOM 2370 C CA . ASP A 1 285 ? -9.925 -30.719 35.759 1.00 80.38 285 ASP A CA 1
ATOM 2371 C C . ASP A 1 285 ? -10.613 -31.288 34.504 1.00 80.38 285 ASP A C 1
ATOM 2373 O O . ASP A 1 285 ? -11.791 -31.666 34.529 1.00 80.38 285 ASP A O 1
ATOM 2377 N N . ILE A 1 286 ? -9.864 -31.374 33.404 1.00 80.06 286 ILE A N 1
ATOM 2378 C CA . ILE A 1 286 ? -10.394 -31.698 32.076 1.00 80.06 286 ILE A CA 1
ATOM 2379 C C . ILE A 1 286 ? -11.036 -33.089 32.032 1.00 80.06 286 ILE A C 1
ATOM 2381 O O . ILE A 1 286 ? -12.044 -33.285 31.352 1.00 80.06 286 ILE A O 1
ATOM 2385 N N . VAL A 1 287 ? -10.522 -34.037 32.823 1.00 82.62 287 VAL A N 1
ATOM 2386 C CA . VAL A 1 287 ? -11.072 -35.394 32.941 1.00 82.62 287 VAL A CA 1
ATOM 2387 C C . VAL A 1 287 ? -12.473 -35.364 33.558 1.00 82.62 287 VAL A C 1
ATOM 2389 O O . VAL A 1 287 ? -13.395 -36.010 33.058 1.00 82.62 287 VAL A O 1
ATOM 2392 N N . ASN A 1 288 ? -12.668 -34.559 34.605 1.00 79.50 288 ASN A N 1
ATOM 2393 C CA . ASN A 1 288 ? -13.967 -34.404 35.263 1.00 79.50 288 ASN A CA 1
ATOM 2394 C C . ASN A 1 288 ? -14.978 -33.687 34.359 1.00 79.50 288 ASN A C 1
ATOM 2396 O O . ASN A 1 288 ? -16.158 -34.046 34.350 1.00 79.50 288 ASN A O 1
ATOM 2400 N N . MET A 1 289 ? -14.506 -32.728 33.561 1.00 78.25 289 MET A N 1
ATOM 2401 C CA . MET A 1 289 ? -15.308 -31.995 32.578 1.00 78.25 289 MET A CA 1
ATOM 2402 C C . MET A 1 289 ? -15.841 -32.914 31.463 1.00 78.25 289 MET A C 1
ATOM 2404 O O . MET A 1 289 ? -17.025 -32.874 31.117 1.00 78.25 289 MET A O 1
ATOM 2408 N N . LEU A 1 290 ? -14.982 -33.796 30.941 1.00 77.69 290 LEU A N 1
ATOM 2409 C CA . LEU A 1 290 ? -15.335 -34.780 29.910 1.00 77.69 290 LEU A CA 1
ATOM 2410 C C . LEU A 1 290 ? -16.311 -35.847 30.427 1.00 77.69 290 LEU A C 1
ATOM 2412 O O . LEU A 1 290 ? -17.159 -36.331 29.680 1.00 77.69 290 LEU A O 1
ATOM 2416 N N . ASN A 1 291 ? -16.236 -36.190 31.714 1.00 79.62 291 ASN A N 1
ATOM 2417 C CA . ASN A 1 291 ? -17.172 -37.132 32.328 1.00 79.62 291 ASN A CA 1
ATOM 2418 C C . ASN A 1 291 ? -18.577 -36.536 32.523 1.00 79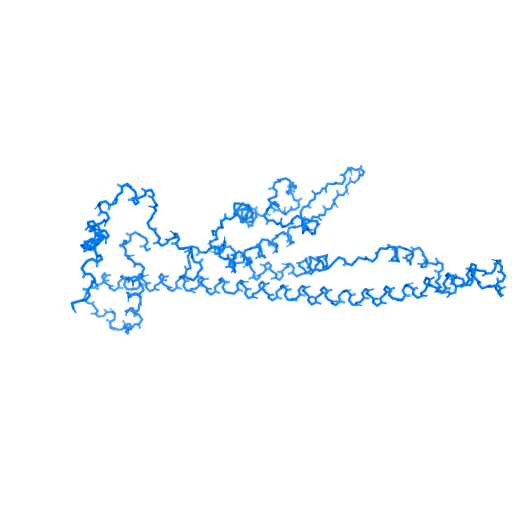.62 291 ASN A C 1
ATOM 2420 O O . ASN A 1 291 ? -19.553 -37.272 32.423 1.00 79.62 291 ASN A O 1
ATOM 2424 N N . HIS A 1 292 ? -18.697 -35.221 32.734 1.00 68.81 292 HIS A N 1
ATOM 2425 C CA . HIS A 1 292 ? -19.993 -34.530 32.838 1.00 68.81 292 HIS A CA 1
ATOM 2426 C C . HIS A 1 292 ? -20.686 -34.303 31.486 1.00 68.81 292 HIS A C 1
ATOM 2428 O O . HIS A 1 292 ? -21.884 -34.040 31.451 1.00 68.81 292 HIS A O 1
ATOM 2434 N N . SER A 1 293 ? -19.948 -34.372 30.376 1.00 64.69 293 SER A N 1
ATOM 2435 C CA . SER A 1 293 ? -20.450 -34.083 29.024 1.00 64.69 293 SER A CA 1
ATOM 2436 C C . SER A 1 293 ? -20.822 -35.334 28.222 1.00 64.69 293 SER A C 1
ATOM 2438 O O . SER A 1 293 ? -21.296 -35.215 27.091 1.00 64.69 293 SER A O 1
ATOM 2440 N N . LYS A 1 294 ? -20.663 -36.536 28.795 1.00 57.56 294 LYS A N 1
ATOM 2441 C CA . LYS A 1 294 ? -21.197 -37.763 28.195 1.00 57.56 294 LYS A CA 1
ATOM 2442 C C . LYS A 1 294 ? -22.720 -37.809 28.391 1.00 57.56 294 LYS A C 1
ATOM 2444 O O . LYS A 1 294 ? -23.163 -37.789 29.540 1.00 57.56 294 LYS A O 1
ATOM 2449 N N . PRO A 1 295 ? -23.520 -37.873 27.310 1.00 53.16 295 PRO A N 1
ATOM 2450 C CA . PRO A 1 295 ? -24.948 -38.110 27.441 1.00 53.16 295 PRO A CA 1
ATOM 2451 C C . PRO A 1 295 ? -25.170 -39.510 28.023 1.00 53.16 295 PRO A C 1
ATOM 2453 O O . PRO A 1 295 ? -24.412 -40.437 27.727 1.00 53.16 295 PRO A O 1
ATOM 2456 N N . THR A 1 296 ? -26.171 -39.612 28.894 1.00 47.50 296 THR A N 1
ATOM 2457 C CA . THR A 1 296 ? -26.671 -40.880 29.442 1.00 47.50 296 THR A CA 1
ATOM 2458 C C . THR A 1 296 ? -27.379 -41.691 28.370 1.00 47.50 296 THR A C 1
ATOM 2460 O O . THR A 1 296 ? -27.988 -41.068 27.470 1.00 47.50 296 THR A O 1
#

Secondary structure (DSSP, 8-state):
-GGG---HHHHHHHHHHHHHS-HHHHHH-S-HHHHHHHHHHHHHHHHHHHHHHHHHHHHHHHHHHHHHHHHHHHHHHHHHHHHHHHHHHHHHHHHHHTT-TTS-GGGHHHHHHHHS-HHHHHHHHHHHH-----HHHHHHHHHHHTHHHHHHHHHHHHHHS-EEESSHHHHHHHHHHHHHHHH---GGGS-TTTS--TTS-TTTGGGGEEEE--TTSPPEEEE-HHHHHHHHHHHHHHHHHTTSEEETT-SSSS-GGGGSPPHHHHHHHHHHHHHHHT-GGGGS-HHHHHHHTS--

Organism: NCBI:txid2707345

Sequence (296 aa):
MPKLGISEQNIIYYANLAEFYSIQKLRRFADKNLVRLYLLCYAHHRFLKINDHLVSSLIQKMSKYADGADDYQRSKIELMETVDSQLRKQAFQVMAINIDDRIPDHQIRAKAFEVVPLEGYKQFLKDFNKPNLDRDFYRWQYYGEIALTIKKNIRPLFKVLEFSCTNDNLTRAVAFLRRHLEGGQPFRDYRYQDVPMNFCPKSLKKFLTYKVSINGQPAVKKVDGDRYESMVYHQLKQGIANTAVFVKDSHWYCSMEDDLIDIGEWTQNKEKILKELNMPLLSMDIVNMLNHSKPT